Protein AF-A0A9D2P599-F1 (afdb_monomer_lite)

Foldseek 3Di:
DDDDDDDDPPPPPPQWDDDALVRPPPRDDDDPVVVVVVVVVVVVVVVVVVVVVVVVVVVVVPDDDDDDDDDDDDDDDDDDDDDDDDDDDDDDDDDDDPPPPDDPDPPDPCVQASEECAVPQKIKAKAAQAQQQFKGFGPWFGFYWAAAPAVRDTDTQGRHRMATEDPQAPDRCNVRHRKIFIFMFGWYHHVSGIYTHGHDTPDIDFDADDQDAFDKDKWQDQAFLVVQQVVLVVVQWGFADHNAPVNVVVVVVVCPVQQQAKAFGQWFADPVQAFIAGADSVRHGHDDTCCDPPHNQVVQADVPPPPQWDQDPQFPHIAGQGGWIWHHDDHDIHIYRGHSRCCVGRVVRCPSRYITMTGHDD

InterPro domains:
  IPR001304 C-type lectin-like [PS50041] (216-333)
  IPR016186 C-type lectin-like/link domain superfamily [G3DSA:3.10.100.10] (195-359)
  IPR016187 C-type lectin fold [SSF56436] (214-318)

Structure (mmCIF, N/CA/C/O backbone):
data_AF-A0A9D2P599-F1
#
_entry.id   AF-A0A9D2P599-F1
#
loop_
_atom_site.group_PDB
_atom_site.id
_atom_site.type_symbol
_atom_site.label_atom_id
_atom_site.label_alt_id
_atom_site.label_comp_id
_atom_site.label_asym_id
_atom_site.label_entity_id
_atom_site.label_seq_id
_atom_site.pdbx_PDB_ins_code
_atom_site.Cartn_x
_atom_site.Cartn_y
_atom_site.Cartn_z
_atom_site.occupancy
_atom_site.B_iso_or_equiv
_atom_site.auth_seq_id
_atom_site.auth_comp_id
_atom_site.auth_asym_id
_atom_site.auth_atom_id
_atom_site.pdbx_PDB_model_num
ATOM 1 N N . MET A 1 1 ? 9.577 49.594 0.807 1.00 37.53 1 MET A N 1
ATOM 2 C CA . MET A 1 1 ? 10.510 48.971 -0.155 1.00 37.53 1 MET A CA 1
ATOM 3 C C . MET A 1 1 ? 11.308 47.913 0.583 1.00 37.53 1 MET A C 1
ATOM 5 O O . MET A 1 1 ? 12.234 48.259 1.299 1.00 37.53 1 MET A O 1
ATOM 9 N N . ALA A 1 2 ? 10.907 46.652 0.461 1.00 31.08 2 ALA A N 1
ATOM 10 C CA . ALA A 1 2 ? 11.696 45.502 0.885 1.00 31.08 2 ALA A CA 1
ATOM 11 C C . ALA A 1 2 ? 11.501 44.442 -0.203 1.00 31.08 2 ALA A C 1
ATOM 13 O O . ALA A 1 2 ? 10.378 44.014 -0.464 1.00 31.08 2 ALA A O 1
ATOM 14 N N . PHE A 1 3 ? 12.576 44.153 -0.933 1.00 31.41 3 PHE A N 1
ATOM 15 C CA . PHE A 1 3 ? 12.581 43.236 -2.064 1.00 31.41 3 PHE A CA 1
ATOM 16 C C . PHE A 1 3 ? 12.474 41.796 -1.554 1.00 31.41 3 PHE A C 1
ATOM 18 O O . PHE A 1 3 ? 13.349 41.317 -0.838 1.00 31.41 3 PHE A O 1
ATOM 25 N N . ARG A 1 4 ? 11.393 41.113 -1.940 1.00 29.09 4 ARG A N 1
ATOM 26 C CA . ARG A 1 4 ? 11.186 39.676 -1.748 1.00 29.09 4 ARG A CA 1
ATOM 27 C C . ARG A 1 4 ? 12.014 38.949 -2.811 1.00 29.09 4 ARG A C 1
ATOM 29 O O . ARG A 1 4 ? 11.708 39.046 -3.998 1.00 29.09 4 ARG A O 1
ATOM 36 N N . LYS A 1 5 ? 13.094 38.282 -2.404 1.00 30.47 5 LYS A N 1
ATOM 37 C CA . LYS A 1 5 ? 13.885 37.415 -3.284 1.00 30.47 5 LYS A CA 1
ATOM 38 C C . LYS A 1 5 ? 13.088 36.116 -3.452 1.00 30.47 5 LYS A C 1
ATOM 40 O O . LYS A 1 5 ? 12.860 35.420 -2.472 1.00 30.47 5 LYS A O 1
ATOM 45 N N . LYS A 1 6 ? 12.578 35.858 -4.659 1.00 32.78 6 LYS A N 1
ATOM 46 C CA . LYS A 1 6 ? 12.025 34.550 -5.036 1.00 32.78 6 LYS A CA 1
ATOM 47 C C . LYS A 1 6 ? 13.191 33.567 -5.095 1.00 32.78 6 LYS A C 1
ATOM 49 O O . LYS A 1 6 ? 14.099 33.767 -5.903 1.00 32.78 6 LYS A O 1
ATOM 54 N N . GLU A 1 7 ? 13.176 32.554 -4.242 1.00 32.03 7 GLU A N 1
ATOM 55 C CA . GLU A 1 7 ? 13.992 31.362 -4.443 1.00 32.03 7 GLU A CA 1
ATOM 56 C C . GLU A 1 7 ? 13.435 30.617 -5.659 1.00 32.03 7 GLU A C 1
ATOM 58 O O . GLU A 1 7 ? 12.227 30.430 -5.802 1.00 32.03 7 GLU A O 1
ATOM 63 N N . LYS A 1 8 ? 14.323 30.322 -6.609 1.00 29.55 8 LYS A N 1
ATOM 64 C CA . LYS A 1 8 ? 14.040 29.431 -7.728 1.00 29.55 8 LYS A CA 1
ATOM 65 C C . LYS A 1 8 ? 14.154 28.015 -7.175 1.00 29.55 8 LYS A C 1
ATOM 67 O O . LYS A 1 8 ? 15.258 27.633 -6.797 1.00 29.55 8 LYS A O 1
ATOM 72 N N . ASN A 1 9 ? 13.056 27.263 -7.174 1.00 28.55 9 ASN A N 1
ATOM 73 C CA . ASN A 1 9 ? 13.133 25.807 -7.137 1.00 28.55 9 ASN A CA 1
ATOM 74 C C . ASN A 1 9 ? 13.986 25.365 -8.329 1.00 28.55 9 ASN A C 1
ATOM 76 O O . ASN A 1 9 ? 13.647 25.644 -9.482 1.00 28.55 9 ASN A O 1
ATOM 80 N N . GLN A 1 10 ? 15.134 24.758 -8.040 1.00 29.69 10 GLN A N 1
ATOM 81 C CA . GLN A 1 10 ? 15.845 23.940 -9.006 1.00 29.69 10 GLN A CA 1
ATOM 82 C C . GLN A 1 10 ? 15.075 22.627 -9.092 1.00 29.69 10 GLN A C 1
ATOM 84 O O . GLN A 1 10 ? 15.143 21.820 -8.173 1.00 29.69 10 GLN A O 1
ATOM 89 N N . ASN A 1 11 ? 14.325 22.450 -10.179 1.00 28.89 11 ASN A N 1
ATOM 90 C CA . ASN A 1 11 ? 13.962 21.119 -10.643 1.00 28.89 11 ASN A CA 1
ATOM 91 C C . ASN A 1 11 ? 15.282 20.450 -11.037 1.00 28.89 11 ASN A C 1
ATOM 93 O O . ASN A 1 11 ? 15.927 20.881 -11.996 1.00 28.89 11 ASN A O 1
ATOM 97 N N . VAL A 1 12 ? 15.739 19.494 -10.236 1.00 32.88 12 VAL A N 1
ATOM 98 C CA . VAL A 1 12 ? 16.821 18.596 -10.630 1.00 32.88 12 VAL A CA 1
ATOM 99 C C . VAL A 1 12 ? 16.134 17.506 -11.437 1.00 32.88 12 VAL A C 1
ATOM 101 O O . VAL A 1 12 ? 15.523 16.623 -10.854 1.00 32.88 12 VAL A O 1
ATOM 104 N N . GLY A 1 13 ? 16.165 17.621 -12.765 1.00 30.73 13 GLY A N 1
ATOM 105 C CA . GLY A 1 13 ? 15.833 16.490 -13.626 1.00 30.73 13 GLY A CA 1
ATOM 106 C C . GLY A 1 13 ? 16.835 15.380 -13.331 1.00 30.73 13 GLY A C 1
ATOM 107 O O . GLY A 1 13 ? 18.040 15.575 -13.519 1.00 30.73 13 GLY A O 1
ATOM 108 N N . MET A 1 14 ? 16.357 14.269 -12.781 1.00 36.12 14 MET A N 1
ATOM 109 C CA . MET A 1 14 ? 17.130 13.039 -12.655 1.00 36.12 14 MET A CA 1
ATOM 110 C C . MET A 1 14 ? 17.099 12.336 -14.013 1.00 36.12 14 MET A C 1
ATOM 112 O O . MET A 1 14 ? 16.387 11.366 -14.206 1.00 36.12 14 MET A O 1
ATOM 116 N N . GLY A 1 15 ? 17.871 12.860 -14.969 1.00 36.75 15 GLY A N 1
ATOM 117 C CA . GLY A 1 15 ? 18.222 12.088 -16.158 1.00 36.75 15 GLY A CA 1
ATOM 118 C C . GLY A 1 15 ? 19.012 10.850 -15.730 1.00 36.75 15 GLY A C 1
ATOM 119 O O . GLY A 1 15 ? 19.871 10.956 -14.842 1.00 36.75 15 GLY A O 1
ATOM 120 N N . GLY A 1 16 ? 18.687 9.699 -16.324 1.00 40.28 16 GLY A N 1
ATOM 121 C CA . GLY A 1 16 ? 19.341 8.416 -16.065 1.00 40.28 16 GLY A CA 1
ATOM 122 C C . GLY A 1 16 ? 20.865 8.535 -16.102 1.00 40.28 16 GLY A C 1
ATOM 123 O O . GLY A 1 16 ? 21.436 9.336 -16.846 1.00 40.28 16 GLY A O 1
ATOM 124 N N . ARG A 1 17 ? 21.545 7.785 -15.234 1.00 49.38 17 ARG A N 1
ATOM 125 C CA . ARG A 1 17 ? 23.005 7.801 -15.116 1.00 49.38 17 ARG A CA 1
ATOM 126 C C . ARG A 1 17 ? 23.543 6.391 -15.263 1.00 49.38 17 ARG A C 1
ATOM 128 O O . ARG A 1 17 ? 23.143 5.489 -14.543 1.00 49.38 17 ARG A O 1
ATOM 135 N N . THR A 1 18 ? 24.532 6.227 -16.128 1.00 38.12 18 THR A N 1
ATOM 136 C CA . THR A 1 18 ? 25.373 5.029 -16.153 1.00 38.12 18 THR A CA 1
ATOM 137 C C . THR A 1 18 ? 26.336 5.059 -14.964 1.00 38.12 18 THR A C 1
ATOM 139 O O . THR A 1 18 ? 27.104 6.018 -14.812 1.00 38.12 18 THR A O 1
ATOM 142 N N . VAL A 1 19 ? 26.318 4.024 -14.123 1.00 48.47 19 VAL A N 1
ATOM 143 C CA . VAL A 1 19 ? 27.239 3.859 -12.988 1.00 48.47 19 VAL A CA 1
ATOM 144 C C . VAL A 1 19 ? 27.939 2.510 -13.123 1.00 48.47 19 VAL A C 1
ATOM 146 O O . VAL A 1 19 ? 27.284 1.475 -13.177 1.00 48.47 19 VAL A O 1
ATOM 149 N N . ALA A 1 20 ? 29.274 2.507 -13.133 1.00 44.81 20 ALA A N 1
ATOM 150 C CA . ALA A 1 20 ? 30.039 1.265 -13.178 1.00 44.81 20 ALA A CA 1
ATOM 151 C C . ALA A 1 20 ? 29.735 0.389 -11.948 1.00 44.81 20 ALA A C 1
ATOM 153 O O . ALA A 1 20 ? 29.729 0.880 -10.818 1.00 44.81 20 ALA A O 1
ATOM 154 N N . LEU A 1 21 ? 29.566 -0.927 -12.140 1.00 41.19 21 LEU A N 1
ATOM 155 C CA . LEU A 1 21 ? 29.141 -1.888 -11.100 1.00 41.19 21 LEU A CA 1
ATOM 156 C C . LEU A 1 21 ? 29.922 -1.778 -9.774 1.00 41.19 21 LEU A C 1
ATOM 158 O O . LEU A 1 21 ? 29.373 -1.901 -8.685 1.00 41.19 21 LEU A O 1
ATOM 162 N N . LYS A 1 22 ? 31.236 -1.556 -9.874 1.00 45.34 22 LYS A N 1
ATOM 163 C CA . LYS A 1 22 ? 32.169 -1.431 -8.736 1.00 45.34 22 LYS A CA 1
ATOM 164 C C . LYS A 1 22 ? 31.993 -0.138 -7.929 1.00 45.34 22 LYS A C 1
ATOM 166 O O . LYS A 1 22 ? 32.500 -0.052 -6.812 1.00 45.34 22 LYS A O 1
ATOM 171 N N . ASP A 1 23 ? 31.343 0.854 -8.526 1.00 44.97 23 ASP A N 1
ATOM 172 C CA . ASP A 1 23 ? 31.148 2.198 -7.996 1.00 44.97 23 ASP A CA 1
ATOM 173 C C . ASP A 1 23 ? 29.712 2.385 -7.450 1.00 44.97 23 ASP A C 1
ATOM 175 O O . ASP A 1 23 ? 29.434 3.409 -6.824 1.00 44.97 23 ASP A O 1
ATOM 179 N N . ASN A 1 24 ? 28.826 1.384 -7.604 1.00 49.12 24 ASN A N 1
ATOM 180 C CA . ASN A 1 24 ? 27.504 1.348 -6.972 1.00 49.12 24 ASN A CA 1
ATOM 181 C C . ASN A 1 24 ? 27.634 0.962 -5.476 1.00 49.12 24 ASN A C 1
ATOM 183 O O . ASN A 1 24 ? 28.038 -0.163 -5.163 1.00 49.12 24 ASN A O 1
ATOM 187 N N . PRO A 1 25 ? 27.272 1.849 -4.526 1.00 42.72 25 PRO A N 1
ATOM 188 C CA . PRO A 1 25 ? 27.386 1.583 -3.089 1.00 42.72 25 PRO A CA 1
ATOM 189 C C . PRO A 1 25 ? 26.463 0.461 -2.578 1.00 42.72 25 PRO A C 1
ATOM 191 O O . PRO A 1 25 ? 26.644 0.011 -1.445 1.00 42.72 25 PRO A O 1
ATOM 194 N N . LEU A 1 26 ? 25.501 0.004 -3.388 1.00 39.59 26 LEU A N 1
ATOM 195 C CA . LEU A 1 26 ? 24.587 -1.103 -3.090 1.00 39.59 26 LEU A CA 1
ATOM 196 C C . LEU A 1 26 ? 25.012 -2.434 -3.736 1.00 39.59 26 LEU A C 1
ATOM 198 O O . LEU A 1 26 ? 24.445 -3.475 -3.404 1.00 39.59 26 LEU A O 1
ATOM 202 N N . TYR A 1 27 ? 26.031 -2.443 -4.606 1.00 47.16 27 TYR A N 1
ATOM 203 C CA . TYR A 1 27 ? 26.517 -3.673 -5.228 1.00 47.16 27 TYR A CA 1
ATOM 204 C C . TYR A 1 27 ? 27.200 -4.584 -4.196 1.00 47.16 27 TYR A C 1
ATOM 206 O O . TYR A 1 27 ? 28.272 -4.281 -3.664 1.00 47.16 27 TYR A O 1
ATOM 214 N N . GLN A 1 28 ? 26.599 -5.748 -3.940 1.00 46.47 28 GLN A N 1
ATOM 215 C CA . GLN A 1 28 ? 27.225 -6.825 -3.177 1.00 46.47 28 GLN A CA 1
ATOM 216 C C . GLN A 1 28 ? 27.740 -7.898 -4.137 1.00 46.47 28 GLN A C 1
ATOM 218 O O . GLN A 1 28 ? 26.968 -8.565 -4.821 1.00 46.47 28 GLN A O 1
ATOM 223 N N . ALA A 1 29 ? 29.062 -8.091 -4.184 1.00 48.41 29 ALA A N 1
ATOM 224 C CA . ALA A 1 29 ? 29.653 -9.146 -5.000 1.00 48.41 29 ALA A CA 1
ATOM 225 C C . ALA A 1 29 ? 29.142 -10.536 -4.549 1.00 48.41 29 ALA A C 1
ATOM 227 O O . ALA A 1 29 ? 29.176 -10.816 -3.344 1.00 48.41 29 ALA A O 1
ATOM 228 N N . PRO A 1 30 ? 28.756 -11.434 -5.480 1.00 48.59 30 PRO A N 1
ATOM 229 C CA . PRO A 1 30 ? 28.264 -12.766 -5.138 1.00 48.59 30 PRO A CA 1
ATOM 230 C C . PRO A 1 30 ? 29.267 -13.524 -4.269 1.00 48.59 30 PRO A C 1
ATOM 232 O O . PRO A 1 30 ? 30.468 -13.579 -4.586 1.00 48.59 30 PRO A O 1
ATOM 235 N N . ARG A 1 31 ? 28.788 -14.132 -3.179 1.00 46.34 31 ARG A N 1
ATOM 236 C CA . ARG A 1 31 ? 29.645 -14.895 -2.259 1.00 46.34 31 ARG A CA 1
ATOM 237 C C . ARG A 1 31 ? 30.225 -16.102 -3.001 1.00 46.34 31 ARG A C 1
ATOM 239 O O . ARG A 1 31 ? 29.580 -16.683 -3.867 1.00 46.34 31 ARG A O 1
ATOM 246 N N . GLU A 1 32 ? 31.443 -16.531 -2.660 1.00 48.53 32 GLU A N 1
ATOM 247 C CA . GLU A 1 32 ? 32.125 -17.652 -3.346 1.00 48.53 32 GLU A CA 1
ATOM 248 C C . GLU A 1 32 ? 31.287 -18.942 -3.452 1.00 48.53 32 GLU A C 1
ATOM 250 O O . GLU A 1 32 ? 31.506 -19.747 -4.359 1.00 48.53 32 GLU A O 1
ATOM 255 N N . ASN A 1 33 ? 30.331 -19.143 -2.542 1.00 48.47 33 ASN A N 1
ATOM 256 C CA . ASN A 1 33 ? 29.415 -20.280 -2.578 1.00 48.47 33 ASN A CA 1
ATOM 257 C C . ASN A 1 33 ? 28.336 -20.129 -3.664 1.00 48.47 33 ASN A C 1
ATOM 259 O O . ASN A 1 33 ? 28.097 -21.088 -4.390 1.00 48.47 33 ASN A O 1
ATOM 263 N N . GLU A 1 34 ? 27.790 -18.927 -3.864 1.00 51.78 34 GLU A N 1
ATOM 264 C CA . GLU A 1 34 ? 26.822 -18.627 -4.932 1.00 51.78 34 GLU A CA 1
ATOM 265 C C . GLU A 1 34 ? 27.472 -18.799 -6.316 1.00 51.78 34 GLU A C 1
ATOM 267 O O . GLU A 1 34 ? 26.876 -19.383 -7.216 1.00 51.78 34 GLU A O 1
ATOM 272 N N . LYS A 1 35 ? 28.757 -18.438 -6.476 1.00 53.41 35 LYS A N 1
ATOM 273 C CA . LYS A 1 35 ? 29.508 -18.710 -7.722 1.00 53.41 35 LYS A CA 1
ATOM 274 C C . LYS A 1 35 ? 29.624 -20.204 -8.030 1.00 53.41 35 LYS A C 1
ATOM 276 O O . LYS A 1 35 ? 29.529 -20.604 -9.188 1.00 53.41 35 LYS A O 1
ATOM 281 N N . LYS A 1 36 ? 29.842 -21.042 -7.011 1.00 54.03 36 LYS A N 1
ATOM 282 C CA . LYS A 1 36 ? 29.923 -22.502 -7.189 1.00 54.03 36 LYS A CA 1
ATOM 283 C C . LYS A 1 36 ? 28.565 -23.098 -7.541 1.00 54.03 36 LYS A C 1
ATOM 285 O O . LYS A 1 36 ? 28.516 -23.999 -8.375 1.00 54.03 36 LYS A O 1
ATOM 290 N N . GLU A 1 37 ? 27.488 -22.595 -6.948 1.00 57.12 37 GLU A N 1
ATOM 291 C CA . GLU A 1 37 ? 26.122 -23.038 -7.243 1.00 57.12 37 GLU A CA 1
ATOM 292 C C . GLU A 1 37 ? 25.692 -22.637 -8.659 1.00 57.12 37 GLU A C 1
ATOM 294 O O . GLU A 1 37 ? 25.233 -23.499 -9.405 1.00 57.12 37 GLU A O 1
ATOM 299 N N . ILE A 1 38 ? 25.973 -21.400 -9.087 1.00 57.56 38 ILE A N 1
ATOM 300 C CA . ILE A 1 38 ? 25.704 -20.923 -10.455 1.00 57.56 38 ILE A CA 1
ATOM 301 C C . ILE A 1 38 ? 26.491 -21.740 -11.490 1.00 57.56 38 ILE A C 1
ATOM 303 O O . ILE A 1 38 ? 25.914 -22.230 -12.459 1.00 57.56 38 ILE A O 1
ATOM 307 N N . ILE A 1 39 ? 27.792 -21.973 -11.272 1.00 65.00 39 ILE A N 1
ATOM 308 C CA . ILE A 1 39 ? 28.601 -22.811 -12.177 1.00 65.00 39 ILE A CA 1
ATOM 309 C C . ILE A 1 39 ? 28.051 -24.244 -12.226 1.00 65.00 39 ILE A C 1
ATOM 311 O O . ILE A 1 39 ? 27.983 -24.844 -13.298 1.00 65.00 39 ILE A O 1
ATOM 315 N N . THR A 1 40 ? 27.621 -24.794 -11.088 1.00 65.44 40 THR A N 1
ATOM 316 C CA . THR A 1 40 ? 27.038 -26.144 -11.030 1.00 65.44 40 THR A CA 1
ATOM 317 C C . THR A 1 40 ? 25.708 -26.211 -11.785 1.00 65.44 40 THR A C 1
ATOM 319 O O . THR A 1 40 ? 25.473 -27.178 -12.514 1.00 65.44 40 THR A O 1
ATOM 322 N N . ALA A 1 41 ? 24.864 -25.184 -11.676 1.00 59.94 41 ALA A N 1
ATOM 323 C CA . ALA A 1 41 ? 23.602 -25.086 -12.403 1.00 59.94 41 ALA A CA 1
ATOM 324 C C . ALA A 1 41 ? 23.826 -24.994 -13.922 1.00 59.94 41 ALA A C 1
ATOM 326 O O . ALA A 1 41 ? 23.252 -25.788 -14.666 1.00 59.94 41 ALA A O 1
ATOM 327 N N . ILE A 1 42 ? 24.738 -24.127 -14.380 1.00 72.88 42 ILE A N 1
ATOM 328 C CA . ILE A 1 42 ? 25.087 -23.974 -15.805 1.00 72.88 42 ILE A CA 1
ATOM 329 C C . ILE A 1 42 ? 25.617 -25.291 -16.387 1.00 72.88 42 ILE A C 1
ATOM 331 O O . ILE A 1 42 ? 25.175 -25.733 -17.448 1.00 72.88 42 ILE A O 1
ATOM 335 N N . VAL A 1 43 ? 26.527 -25.965 -15.674 1.00 76.56 43 VAL A N 1
ATOM 336 C CA . VAL A 1 43 ? 27.061 -27.268 -16.103 1.00 76.56 43 VAL A CA 1
ATOM 337 C C . VAL A 1 43 ? 25.951 -28.319 -16.173 1.00 76.56 43 VAL A C 1
ATOM 339 O O . VAL A 1 43 ? 25.924 -29.116 -17.110 1.00 76.56 43 VAL A O 1
ATOM 342 N N . THR A 1 44 ? 25.009 -28.310 -15.228 1.00 78.00 44 THR A N 1
ATOM 343 C CA . THR A 1 44 ? 23.878 -29.250 -15.222 1.00 78.00 44 THR A CA 1
ATOM 344 C C . THR A 1 44 ? 22.957 -29.022 -16.420 1.00 78.00 44 THR A C 1
ATOM 346 O O . THR A 1 44 ? 22.605 -29.983 -17.102 1.00 78.00 44 THR A O 1
ATOM 349 N N . VAL A 1 45 ? 22.625 -27.768 -16.739 1.00 76.94 45 VAL A N 1
ATOM 350 C CA . VAL A 1 45 ? 21.799 -27.418 -17.907 1.00 76.94 45 VAL A CA 1
ATOM 351 C C . VAL A 1 45 ? 22.490 -27.824 -19.209 1.00 76.94 45 VAL A C 1
ATOM 353 O O . VAL A 1 45 ? 21.873 -28.487 -20.042 1.00 76.94 45 VAL A O 1
ATOM 356 N N . ALA A 1 46 ? 23.785 -27.535 -19.360 1.00 76.25 46 ALA A N 1
ATOM 357 C CA . ALA A 1 46 ? 24.553 -27.946 -20.536 1.00 76.25 46 ALA A CA 1
ATOM 358 C C . ALA A 1 46 ? 24.573 -29.477 -20.711 1.00 76.25 46 ALA A C 1
ATOM 360 O O . ALA A 1 46 ? 24.382 -29.985 -21.817 1.00 76.25 46 ALA A O 1
ATOM 361 N N . VAL A 1 47 ? 24.735 -30.232 -19.617 1.00 81.44 47 VAL A N 1
ATOM 362 C CA . VAL A 1 47 ? 24.661 -31.702 -19.638 1.00 81.44 47 VAL A CA 1
ATOM 363 C C . VAL A 1 47 ? 23.261 -32.181 -20.031 1.00 81.44 47 VAL A C 1
ATOM 365 O O . VAL A 1 47 ? 23.144 -33.091 -20.852 1.00 81.44 47 VAL A O 1
ATOM 368 N N . CYS A 1 48 ? 22.200 -31.560 -19.512 1.00 77.00 48 CYS A N 1
ATOM 369 C CA . CYS A 1 48 ? 20.821 -31.884 -19.878 1.00 77.00 48 CYS A CA 1
ATOM 370 C C . CYS A 1 48 ? 20.534 -31.622 -21.363 1.00 77.00 48 CYS A C 1
ATOM 372 O O . CYS A 1 48 ? 19.919 -32.469 -22.007 1.00 77.00 48 CYS A O 1
ATOM 374 N N . ILE A 1 49 ? 21.031 -30.517 -21.930 1.00 81.19 49 ILE A N 1
ATOM 375 C CA . ILE A 1 49 ? 20.894 -30.197 -23.361 1.00 81.19 49 ILE A CA 1
ATOM 376 C C . ILE A 1 49 ? 21.607 -31.247 -24.218 1.00 81.19 49 ILE A C 1
ATOM 378 O O . ILE A 1 49 ? 21.032 -31.749 -25.183 1.00 81.19 49 ILE A O 1
ATOM 382 N N . VAL A 1 50 ? 22.828 -31.645 -23.847 1.00 80.50 50 VAL A N 1
ATOM 383 C CA . VAL A 1 50 ? 23.576 -32.687 -24.571 1.00 80.50 50 VAL A CA 1
ATOM 384 C C . VAL A 1 50 ? 22.866 -34.040 -24.483 1.00 80.50 50 VAL A C 1
ATOM 386 O O . VAL A 1 50 ? 22.730 -34.728 -25.494 1.00 80.50 50 VAL A O 1
ATOM 389 N N . ILE A 1 51 ? 22.369 -34.425 -23.304 1.00 76.81 51 ILE A N 1
ATOM 390 C CA . ILE A 1 51 ? 21.599 -35.665 -23.129 1.00 76.81 51 ILE A CA 1
ATOM 391 C C . ILE A 1 51 ? 20.315 -35.620 -23.963 1.00 76.81 51 ILE A C 1
ATOM 393 O O . ILE A 1 51 ? 20.003 -36.592 -24.649 1.00 76.81 51 ILE A O 1
ATOM 397 N N . PHE A 1 52 ? 19.598 -34.497 -23.959 1.00 75.06 52 PHE A N 1
ATOM 398 C CA . PHE A 1 52 ? 18.388 -34.317 -24.754 1.00 75.06 52 PHE A CA 1
ATOM 399 C C . PHE A 1 52 ? 18.681 -34.412 -26.257 1.00 75.06 52 PHE A C 1
ATOM 401 O O . PHE A 1 52 ? 18.015 -35.170 -26.960 1.00 75.06 52 PHE A O 1
ATOM 408 N N . ALA A 1 53 ? 19.738 -33.755 -26.742 1.00 72.06 53 ALA A N 1
ATOM 409 C CA . ALA A 1 53 ? 20.177 -33.846 -28.133 1.00 72.06 53 ALA A CA 1
ATOM 410 C C . ALA A 1 53 ? 20.546 -35.286 -28.535 1.00 72.06 53 ALA A C 1
ATOM 412 O O . ALA A 1 53 ? 20.199 -35.735 -29.630 1.00 72.06 53 ALA A O 1
ATOM 413 N N . LEU A 1 54 ? 21.190 -36.048 -27.643 1.00 72.19 54 LEU A N 1
ATOM 414 C CA . LEU A 1 54 ? 21.496 -37.464 -27.865 1.00 72.19 54 LEU A CA 1
ATOM 415 C C . LEU A 1 54 ? 20.232 -38.334 -27.894 1.00 72.19 54 LEU A C 1
ATOM 417 O O . LEU A 1 54 ? 20.144 -39.233 -28.728 1.00 72.19 54 LEU A O 1
ATOM 421 N N . ILE A 1 55 ? 19.243 -38.066 -27.035 1.00 73.75 55 ILE A N 1
ATOM 422 C CA . ILE A 1 55 ? 17.952 -38.774 -27.022 1.00 73.75 55 ILE A CA 1
ATOM 423 C C . ILE A 1 55 ? 17.171 -38.497 -28.312 1.00 73.75 55 ILE A C 1
ATOM 425 O O . ILE A 1 55 ? 16.693 -39.440 -28.943 1.00 73.75 55 ILE A O 1
ATOM 429 N N . VAL A 1 56 ? 17.088 -37.234 -28.743 1.00 66.81 56 VAL A N 1
ATOM 430 C CA . VAL A 1 56 ? 16.414 -36.828 -29.989 1.00 66.81 56 VAL A CA 1
ATOM 431 C C . VAL A 1 56 ? 17.105 -37.442 -31.210 1.00 66.81 56 VAL A C 1
ATOM 433 O O . VAL A 1 56 ? 16.439 -37.990 -32.091 1.00 66.81 56 VAL A O 1
ATOM 436 N N . SER A 1 57 ? 18.441 -37.453 -31.227 1.00 62.88 57 SER A N 1
ATOM 437 C CA . SER A 1 57 ? 19.223 -38.104 -32.287 1.00 62.88 57 SER A CA 1
ATOM 438 C C . SER A 1 57 ? 18.983 -39.619 -32.340 1.00 62.88 57 SER A C 1
ATOM 440 O O . SER A 1 57 ? 18.901 -40.191 -33.425 1.00 62.88 57 SER A O 1
ATOM 442 N N . ASN A 1 58 ? 18.802 -40.273 -31.186 1.00 57.66 58 ASN A N 1
ATOM 443 C CA . ASN A 1 58 ? 18.484 -41.704 -31.112 1.00 57.66 58 ASN A CA 1
ATOM 444 C C . ASN A 1 58 ? 17.037 -42.018 -31.534 1.00 57.66 58 ASN A C 1
ATOM 446 O O . ASN A 1 58 ? 16.782 -43.082 -32.096 1.00 57.66 58 ASN A O 1
ATOM 450 N N . PHE A 1 59 ? 16.088 -41.104 -31.305 1.00 52.22 59 PHE A N 1
ATOM 451 C CA . PHE A 1 59 ? 14.695 -41.254 -31.746 1.00 52.22 59 PHE A CA 1
ATOM 452 C C . PHE A 1 59 ? 14.529 -41.064 -33.261 1.00 52.22 59 PHE A C 1
ATOM 454 O O . PHE A 1 59 ? 13.744 -41.781 -33.882 1.00 52.22 59 PHE A O 1
ATOM 461 N N . SER A 1 60 ? 15.316 -40.173 -33.875 1.00 50.44 60 SER A N 1
ATOM 462 C CA . SER A 1 60 ? 15.328 -39.965 -35.334 1.00 50.44 60 SER A CA 1
ATOM 463 C C . SER A 1 60 ? 15.813 -41.202 -36.115 1.00 50.44 60 SER A C 1
ATOM 465 O O . SER A 1 60 ? 15.435 -41.414 -37.264 1.00 50.44 60 SER A O 1
ATOM 467 N N . MET A 1 61 ? 16.577 -42.097 -35.475 1.00 44.75 61 MET A N 1
ATOM 468 C CA . MET A 1 61 ? 17.057 -43.340 -36.094 1.00 44.75 61 MET A CA 1
ATOM 469 C C . MET A 1 61 ? 15.991 -44.447 -36.229 1.00 44.75 61 MET A C 1
ATOM 471 O O . MET A 1 61 ? 16.256 -45.449 -36.893 1.00 44.75 61 MET A O 1
ATOM 475 N N . TYR A 1 62 ? 14.796 -44.294 -35.637 1.00 43.12 62 TYR A N 1
ATOM 476 C CA . TYR A 1 62 ? 13.769 -45.350 -35.596 1.00 43.12 62 TYR A CA 1
ATOM 477 C C . TYR A 1 62 ? 12.530 -45.137 -36.484 1.00 43.12 62 TYR A C 1
ATOM 479 O O . TYR A 1 62 ? 11.670 -46.018 -36.508 1.00 43.12 62 TYR A O 1
ATOM 487 N N . SER A 1 63 ? 12.431 -44.069 -37.287 1.00 41.72 63 SER A N 1
ATOM 488 C CA . SER A 1 63 ? 11.369 -43.975 -38.307 1.00 41.72 63 SER A CA 1
ATOM 489 C C . SER A 1 63 ? 11.885 -44.387 -39.690 1.00 41.72 63 SER A C 1
ATOM 491 O O . SER A 1 63 ? 12.385 -43.568 -40.459 1.00 41.72 63 SER A O 1
ATOM 493 N N . SER A 1 64 ? 11.769 -45.674 -40.010 1.00 38.62 64 SER A N 1
ATOM 494 C CA . SER A 1 64 ? 12.032 -46.218 -41.347 1.00 38.62 64 SER A CA 1
ATOM 495 C C . SER A 1 64 ? 10.740 -46.296 -42.181 1.00 38.62 64 SER A C 1
ATOM 497 O O . SER A 1 64 ? 9.916 -47.164 -41.926 1.00 38.62 64 SER A O 1
ATOM 499 N N . GLU A 1 65 ? 10.647 -45.406 -43.189 1.00 37.34 65 GLU A N 1
ATOM 500 C CA . GLU A 1 65 ? 10.014 -45.544 -44.533 1.00 37.34 65 GLU A CA 1
ATOM 501 C C . GLU A 1 65 ? 8.486 -45.850 -44.675 1.00 37.34 65 GLU A C 1
ATOM 503 O O . GLU A 1 65 ? 7.877 -46.309 -43.713 1.00 37.34 65 GLU A O 1
ATOM 508 N N . PRO A 1 66 ? 7.804 -45.612 -45.842 1.00 42.31 66 PRO A N 1
ATOM 509 C CA . PRO A 1 66 ? 8.344 -45.549 -47.210 1.00 42.31 66 PRO A CA 1
ATOM 510 C C . PRO A 1 66 ? 7.821 -44.457 -48.180 1.00 42.31 66 PRO A C 1
ATOM 512 O O . PRO A 1 66 ? 6.830 -43.758 -47.978 1.00 42.31 66 PRO A O 1
ATOM 515 N N . SER A 1 67 ? 8.546 -44.419 -49.299 1.00 37.34 67 SER A N 1
ATOM 516 C CA . SER A 1 67 ? 8.336 -43.781 -50.603 1.00 37.34 67 SER A CA 1
ATOM 517 C C . SER A 1 67 ? 6.897 -43.664 -51.132 1.00 37.34 67 SER A C 1
ATOM 519 O O . SER A 1 67 ? 6.166 -44.655 -51.168 1.00 37.34 67 SER A O 1
ATOM 521 N N . TYR A 1 68 ? 6.587 -42.521 -51.759 1.00 31.30 68 TYR A N 1
ATOM 522 C CA . TYR A 1 68 ? 5.579 -42.425 -52.821 1.00 31.30 68 TYR A CA 1
ATOM 523 C C . TYR A 1 68 ? 6.174 -41.804 -54.084 1.00 31.30 68 TYR A C 1
ATOM 525 O O . TYR A 1 68 ? 6.861 -40.786 -54.053 1.00 31.30 68 TYR A O 1
ATOM 533 N N . SER A 1 69 ? 5.908 -42.474 -55.201 1.00 30.11 69 SER A N 1
ATOM 534 C CA . SER A 1 69 ? 6.383 -42.171 -56.540 1.00 30.11 69 SER A CA 1
ATOM 535 C C . SER A 1 69 ? 5.386 -41.338 -57.357 1.00 30.11 69 SER A C 1
ATOM 537 O O . SER A 1 69 ? 4.174 -41.435 -57.177 1.00 30.11 69 SER A O 1
ATOM 539 N N . THR A 1 70 ? 5.940 -40.712 -58.405 1.00 29.98 70 THR A N 1
ATOM 540 C CA . THR A 1 70 ? 5.372 -40.451 -59.752 1.00 29.98 70 THR A CA 1
ATOM 541 C C . THR A 1 70 ? 4.282 -39.393 -59.949 1.00 29.98 70 THR A C 1
ATOM 543 O O . THR A 1 70 ? 3.126 -39.655 -59.665 1.00 29.98 70 THR A O 1
ATOM 546 N N . TYR A 1 71 ? 4.657 -38.292 -60.620 1.00 33.50 71 TYR A N 1
ATOM 547 C CA . TYR A 1 71 ? 4.272 -37.860 -61.989 1.00 33.50 71 TYR A CA 1
ATOM 548 C C . TYR A 1 71 ? 5.442 -36.955 -62.468 1.00 33.50 71 TYR A C 1
ATOM 550 O O . TYR A 1 71 ? 5.868 -36.106 -61.702 1.00 33.50 71 TYR A O 1
ATOM 558 N N . GLY A 1 72 ? 6.133 -37.062 -63.607 1.00 28.91 72 GLY A N 1
ATOM 559 C CA . GLY A 1 72 ? 5.862 -37.651 -64.911 1.00 28.91 72 GLY A CA 1
ATOM 560 C C . GLY A 1 72 ? 5.622 -36.534 -65.935 1.00 28.91 72 GLY A C 1
ATOM 561 O O . GLY A 1 72 ? 4.487 -36.096 -65.997 1.00 28.91 72 GLY A O 1
ATOM 562 N N . THR A 1 73 ? 6.647 -36.102 -66.703 1.00 30.58 73 THR A N 1
ATOM 563 C CA . THR A 1 73 ? 6.587 -35.756 -68.156 1.00 30.58 73 THR A CA 1
ATOM 564 C C . THR A 1 73 ? 7.901 -35.168 -68.723 1.00 30.58 73 THR A C 1
ATOM 566 O O . THR A 1 73 ? 8.395 -34.179 -68.197 1.00 30.58 73 THR A O 1
ATOM 569 N N . GLY A 1 74 ? 8.352 -35.724 -69.867 1.00 29.78 74 GLY A N 1
ATOM 570 C CA . GLY A 1 74 ? 9.265 -35.143 -70.886 1.00 29.78 74 GLY A CA 1
ATOM 571 C C . GLY A 1 74 ? 10.757 -35.448 -70.671 1.00 29.78 74 GLY A C 1
ATOM 572 O O . GLY A 1 74 ? 11.343 -34.897 -69.758 1.00 29.78 74 GLY A O 1
ATOM 573 N N . GLY A 1 75 ? 11.446 -36.357 -71.383 1.00 28.02 75 GLY A N 1
ATOM 574 C CA . GLY A 1 75 ? 11.567 -36.533 -72.844 1.00 28.02 75 GLY A CA 1
ATOM 575 C C . GLY A 1 75 ? 12.569 -35.490 -73.373 1.00 28.02 75 GLY A C 1
ATOM 576 O O . GLY A 1 75 ? 12.212 -34.325 -73.393 1.00 28.02 75 GLY A O 1
ATOM 577 N N . TYR A 1 76 ? 13.822 -35.768 -73.756 1.00 32.50 76 TYR A N 1
ATOM 578 C CA . TYR A 1 76 ? 14.321 -36.779 -74.693 1.00 32.50 76 TYR A CA 1
ATOM 579 C C . TYR A 1 76 ? 15.872 -36.873 -74.633 1.00 32.50 76 TYR A C 1
ATOM 581 O O . TYR A 1 76 ? 16.538 -35.846 -74.616 1.00 32.50 76 TYR A O 1
ATOM 589 N N . SER A 1 77 ? 16.388 -38.111 -74.675 1.00 31.53 77 SER A N 1
ATOM 590 C CA . SER A 1 77 ? 17.632 -38.616 -75.313 1.00 31.53 77 SER A CA 1
ATOM 591 C C . SER A 1 77 ? 18.984 -37.877 -75.204 1.00 31.53 77 SER A C 1
ATOM 593 O O . SER A 1 77 ? 19.221 -36.886 -75.886 1.00 31.53 77 SER A O 1
ATOM 595 N N . ASP A 1 78 ? 19.910 -38.531 -74.497 1.00 35.91 78 ASP A N 1
ATOM 596 C CA . ASP A 1 78 ? 21.364 -38.631 -74.776 1.00 35.91 78 ASP A CA 1
ATOM 597 C C . ASP A 1 78 ? 21.596 -39.740 -75.866 1.00 35.91 78 ASP A C 1
ATOM 599 O O . ASP A 1 78 ? 20.608 -40.446 -76.132 1.00 35.91 78 ASP A O 1
ATOM 603 N N . PRO A 1 79 ? 22.786 -40.011 -76.487 1.00 45.34 79 PRO A N 1
ATOM 604 C CA . PRO A 1 79 ? 24.129 -39.827 -75.906 1.00 45.34 79 PRO A CA 1
ATOM 605 C C . PRO A 1 79 ? 25.343 -39.529 -76.855 1.00 45.34 79 PRO A C 1
ATOM 607 O O . PRO A 1 79 ? 25.292 -39.734 -78.067 1.00 45.34 79 PRO A O 1
ATOM 610 N N . ASP A 1 80 ? 26.485 -39.213 -76.216 1.00 36.94 80 ASP A N 1
ATOM 611 C CA . ASP A 1 80 ? 27.866 -39.690 -76.526 1.00 36.94 80 ASP A CA 1
ATOM 612 C C . ASP A 1 80 ? 28.733 -38.983 -77.631 1.00 36.94 80 ASP A C 1
ATOM 614 O O . ASP A 1 80 ? 28.221 -38.153 -78.378 1.00 36.94 80 ASP A O 1
ATOM 618 N N . PRO A 1 81 ? 30.064 -39.255 -77.766 1.00 49.47 81 PRO A N 1
ATOM 619 C CA . PRO A 1 81 ? 31.170 -38.523 -77.112 1.00 49.47 81 PRO A CA 1
ATOM 620 C C . PRO A 1 81 ? 32.381 -38.216 -78.050 1.00 49.47 81 PRO A C 1
ATOM 622 O O . PRO A 1 81 ? 32.413 -38.603 -79.216 1.00 49.47 81 PRO A O 1
ATOM 625 N N . GLY A 1 82 ? 33.454 -37.625 -77.502 1.00 29.06 82 GLY A N 1
ATOM 626 C CA . GLY A 1 82 ? 34.800 -37.557 -78.119 1.00 29.06 82 GLY A CA 1
ATOM 627 C C . GLY A 1 82 ? 35.040 -36.268 -78.915 1.00 29.06 82 GLY A C 1
ATOM 628 O O . GLY A 1 82 ? 34.150 -35.784 -79.597 1.00 29.06 82 GLY A O 1
ATOM 629 N N . ASP A 1 83 ? 36.186 -35.593 -78.853 1.00 34.75 83 ASP A N 1
ATOM 630 C CA . ASP A 1 83 ? 37.578 -36.066 -78.864 1.00 34.75 83 ASP A CA 1
ATOM 631 C C . ASP A 1 83 ? 38.507 -34.943 -78.310 1.00 34.75 83 ASP A C 1
ATOM 633 O O . ASP A 1 83 ? 38.112 -33.772 -78.330 1.00 34.75 83 ASP A O 1
ATOM 637 N N . PRO A 1 84 ? 39.722 -35.243 -77.801 1.00 48.72 84 PRO A N 1
ATOM 638 C CA . PRO A 1 84 ? 40.592 -34.311 -77.103 1.00 48.72 84 PRO A CA 1
ATOM 639 C C . PRO A 1 84 ? 41.628 -33.683 -78.040 1.00 48.72 84 PRO A C 1
ATOM 641 O O . PRO A 1 84 ? 42.383 -34.378 -78.713 1.00 48.72 84 PRO A O 1
ATOM 644 N N . THR A 1 85 ? 41.786 -32.364 -77.980 1.00 34.25 85 THR A N 1
ATOM 645 C CA . THR A 1 85 ? 43.005 -31.704 -78.465 1.00 34.25 85 THR A CA 1
ATOM 646 C C . THR A 1 85 ? 43.352 -30.523 -77.563 1.00 34.25 85 THR A C 1
ATOM 648 O O . THR A 1 85 ? 42.752 -29.457 -77.664 1.00 34.25 85 THR A O 1
ATOM 651 N N . GLY A 1 86 ? 44.351 -30.696 -76.692 1.00 31.05 86 GLY A N 1
ATOM 652 C CA . GLY A 1 86 ? 45.248 -29.584 -76.347 1.00 31.05 86 GLY A CA 1
ATOM 653 C C . GLY A 1 86 ? 46.241 -29.341 -77.499 1.00 31.05 86 GLY A C 1
ATOM 654 O O . GLY A 1 86 ? 46.124 -30.007 -78.532 1.00 31.05 86 GLY A O 1
ATOM 655 N N . PRO A 1 87 ? 47.284 -28.502 -77.348 1.00 45.97 87 PRO A N 1
ATOM 656 C CA . PRO A 1 87 ? 47.655 -27.673 -76.193 1.00 45.97 87 PRO A CA 1
ATOM 657 C C . PRO A 1 87 ? 47.967 -26.204 -76.578 1.00 45.97 87 PRO A C 1
ATOM 659 O O . PRO A 1 87 ? 48.219 -25.910 -77.742 1.00 45.97 87 PRO A O 1
ATOM 662 N N . ALA A 1 88 ? 48.077 -25.295 -75.604 1.00 32.62 88 ALA A N 1
ATOM 663 C CA . ALA A 1 88 ? 49.058 -24.202 -75.664 1.00 32.62 88 ALA A CA 1
ATOM 664 C C . ALA A 1 88 ? 49.236 -23.526 -74.301 1.00 32.62 88 ALA A C 1
ATOM 666 O O . ALA A 1 88 ? 48.282 -23.207 -73.602 1.00 32.62 88 ALA A O 1
ATOM 667 N N . ILE A 1 89 ? 50.505 -23.335 -73.972 1.00 35.78 89 ILE A N 1
ATOM 668 C CA . ILE A 1 89 ? 51.071 -22.699 -72.789 1.00 35.78 89 ILE A CA 1
ATOM 669 C C . ILE A 1 89 ? 50.883 -21.180 -72.899 1.00 35.78 89 ILE A C 1
ATOM 671 O O . ILE A 1 89 ? 51.220 -20.602 -73.931 1.00 35.78 89 ILE A O 1
ATOM 675 N N . GLY A 1 90 ? 50.404 -20.550 -71.827 1.00 32.50 90 GLY A N 1
ATOM 676 C CA . GLY A 1 90 ? 50.344 -19.100 -71.652 1.00 32.50 90 GLY A CA 1
ATOM 677 C C . GLY A 1 90 ? 50.770 -18.746 -70.230 1.00 32.50 90 GLY A C 1
ATOM 678 O O . GLY A 1 90 ? 50.285 -19.329 -69.270 1.00 32.50 90 GLY A O 1
ATOM 679 N N . THR A 1 91 ? 51.760 -17.875 -70.140 1.00 31.52 91 THR A N 1
ATOM 680 C CA . THR A 1 91 ? 52.487 -17.397 -68.961 1.00 31.52 91 THR A CA 1
ATOM 681 C C . THR A 1 91 ? 51.627 -16.617 -67.963 1.00 31.52 91 THR A C 1
ATOM 683 O O . THR A 1 91 ? 50.639 -16.004 -68.344 1.00 31.52 91 THR A O 1
ATOM 686 N N . ALA A 1 92 ? 52.063 -16.644 -66.702 1.00 36.84 92 ALA A N 1
ATOM 687 C CA . ALA A 1 92 ? 51.478 -15.978 -65.543 1.00 36.84 92 ALA A CA 1
ATOM 688 C C . ALA A 1 92 ? 51.437 -14.443 -65.625 1.00 36.84 92 ALA A C 1
ATOM 690 O O . ALA A 1 92 ? 52.407 -13.843 -66.084 1.00 36.84 92 ALA A O 1
ATOM 691 N N . GLU A 1 93 ? 50.399 -13.860 -65.021 1.00 40.12 93 GLU A N 1
ATOM 692 C CA . GLU A 1 93 ? 50.428 -12.605 -64.253 1.00 40.12 93 GLU A CA 1
ATOM 693 C C . GLU A 1 93 ? 49.543 -12.810 -62.998 1.00 40.12 93 GLU A C 1
ATOM 695 O O . GLU A 1 93 ? 48.556 -13.547 -63.090 1.00 40.12 93 GLU A O 1
ATOM 700 N N . PRO A 1 94 ? 49.912 -12.283 -61.814 1.00 43.06 94 PRO A N 1
ATOM 701 C CA . PRO A 1 94 ? 49.046 -12.308 -60.641 1.00 43.06 94 PRO A CA 1
ATOM 702 C C . PRO A 1 94 ? 48.052 -11.150 -60.772 1.00 43.06 94 PRO A C 1
ATOM 704 O O . PRO A 1 94 ? 48.477 -10.002 -60.850 1.00 43.06 94 PRO A O 1
ATOM 707 N N . GLU A 1 95 ? 46.757 -11.446 -60.845 1.00 41.41 95 GLU A N 1
ATOM 708 C CA . GLU A 1 95 ? 45.743 -10.404 -60.690 1.00 41.41 95 GLU A CA 1
ATOM 709 C C . GLU A 1 95 ? 45.525 -10.172 -59.196 1.00 41.41 95 GLU A C 1
ATOM 711 O O . GLU A 1 95 ? 45.360 -11.112 -58.414 1.00 41.41 95 GLU A O 1
ATOM 716 N N . ASP A 1 96 ? 45.670 -8.897 -58.862 1.00 41.66 96 ASP A N 1
ATOM 717 C CA . ASP A 1 96 ? 45.708 -8.259 -57.563 1.00 41.66 96 ASP A CA 1
ATOM 718 C C . ASP A 1 96 ? 44.646 -8.777 -56.578 1.00 41.66 96 ASP A C 1
ATOM 720 O O . ASP A 1 96 ? 43.474 -8.961 -56.910 1.00 41.66 96 ASP A O 1
ATOM 724 N N . GLU A 1 97 ? 45.076 -9.004 -55.334 1.00 47.47 97 GLU A N 1
ATOM 725 C CA . GLU A 1 97 ? 44.169 -9.062 -54.193 1.00 47.47 97 GLU A CA 1
ATOM 726 C C . GLU A 1 97 ? 43.536 -7.673 -54.075 1.00 47.47 97 GLU A C 1
ATOM 728 O O . GLU A 1 97 ? 44.194 -6.730 -53.639 1.00 47.47 97 GLU A O 1
ATOM 733 N N . ASP A 1 98 ? 42.286 -7.537 -54.526 1.00 45.09 98 ASP A N 1
ATOM 734 C CA . ASP A 1 98 ? 41.462 -6.366 -54.249 1.00 45.09 98 ASP A CA 1
ATOM 735 C C . ASP A 1 98 ? 41.430 -6.167 -52.725 1.00 45.09 98 ASP A C 1
ATOM 737 O O . ASP A 1 98 ? 40.745 -6.890 -51.991 1.00 45.09 98 ASP A O 1
ATOM 741 N N . GLU A 1 99 ? 42.213 -5.197 -52.246 1.00 50.34 99 GLU A N 1
ATOM 742 C CA . GLU A 1 99 ? 42.048 -4.588 -50.935 1.00 50.34 99 GLU A CA 1
ATOM 743 C C . GLU A 1 99 ? 40.596 -4.105 -50.875 1.00 50.34 99 GLU A C 1
ATOM 745 O O . GLU A 1 99 ? 40.223 -3.114 -51.504 1.00 50.34 99 GLU A O 1
ATOM 750 N N . LYS A 1 100 ? 39.740 -4.846 -50.161 1.00 47.09 100 LYS A N 1
ATOM 751 C CA . LYS A 1 100 ? 38.459 -4.307 -49.714 1.00 47.09 100 LYS A CA 1
ATOM 752 C C . LYS A 1 100 ? 38.796 -3.077 -48.882 1.00 47.09 100 LYS A C 1
ATOM 754 O O . LYS A 1 100 ? 39.282 -3.219 -47.764 1.00 47.09 100 LYS A O 1
ATOM 759 N N . GLU A 1 101 ? 38.578 -1.898 -49.451 1.00 50.06 101 GLU A N 1
ATOM 760 C CA . GLU A 1 101 ? 38.496 -0.657 -48.695 1.00 50.06 101 GLU A CA 1
ATOM 761 C C . GLU A 1 101 ? 37.444 -0.889 -47.599 1.00 50.06 101 GLU A C 1
ATOM 763 O O . GLU A 1 101 ? 36.258 -1.041 -47.892 1.00 50.06 101 GLU A O 1
ATOM 768 N N . GLU A 1 102 ? 37.892 -1.040 -46.350 1.00 49.38 102 GLU A N 1
ATOM 769 C CA . GLU A 1 102 ? 37.007 -0.993 -45.189 1.00 49.38 102 GLU A CA 1
ATOM 770 C C . GLU A 1 102 ? 36.369 0.399 -45.203 1.00 49.38 102 GLU A C 1
ATOM 772 O O . GLU A 1 102 ? 37.071 1.413 -45.116 1.00 49.38 102 GLU A O 1
ATOM 777 N N . GLU A 1 103 ? 35.051 0.461 -45.418 1.00 52.44 103 GLU A N 1
ATOM 778 C CA . GLU A 1 103 ? 34.320 1.712 -45.240 1.00 52.44 103 GLU A CA 1
ATOM 779 C C . GLU A 1 103 ? 34.576 2.201 -43.806 1.00 52.44 103 GLU A C 1
ATOM 781 O O . GLU A 1 103 ? 34.588 1.380 -42.886 1.00 52.44 103 GLU A O 1
ATOM 786 N N . PRO A 1 104 ? 34.854 3.500 -43.598 1.00 46.22 104 PRO A N 1
ATOM 787 C CA . PRO A 1 104 ? 35.136 4.004 -42.265 1.00 46.22 104 PRO A CA 1
ATOM 788 C C . PRO A 1 104 ? 33.931 3.724 -41.369 1.00 46.22 104 PRO A C 1
ATOM 790 O O . PRO A 1 104 ? 32.826 4.156 -41.694 1.00 46.22 104 PRO A O 1
ATOM 793 N N . GLU A 1 105 ? 34.158 3.008 -40.264 1.00 57.91 105 GLU A N 1
ATOM 794 C CA . GLU A 1 105 ? 33.169 2.837 -39.198 1.00 57.91 105 GLU A CA 1
ATOM 795 C C . GLU A 1 105 ? 32.598 4.223 -38.859 1.00 57.91 105 GLU A C 1
ATOM 797 O O . GLU A 1 105 ? 33.356 5.162 -38.583 1.00 57.91 105 GLU A O 1
ATOM 802 N N . GLU A 1 106 ? 31.276 4.389 -38.966 1.00 61.12 106 GLU A N 1
ATOM 803 C CA . GLU A 1 106 ? 30.622 5.636 -38.578 1.00 61.12 106 GLU A CA 1
ATOM 804 C C . GLU A 1 106 ? 30.855 5.842 -37.077 1.00 61.12 106 GLU A C 1
ATOM 806 O O . GLU A 1 106 ? 30.269 5.168 -36.234 1.00 61.12 106 GLU A O 1
ATOM 811 N N . GLU A 1 107 ? 31.770 6.752 -36.734 1.00 75.94 107 GLU A N 1
ATOM 812 C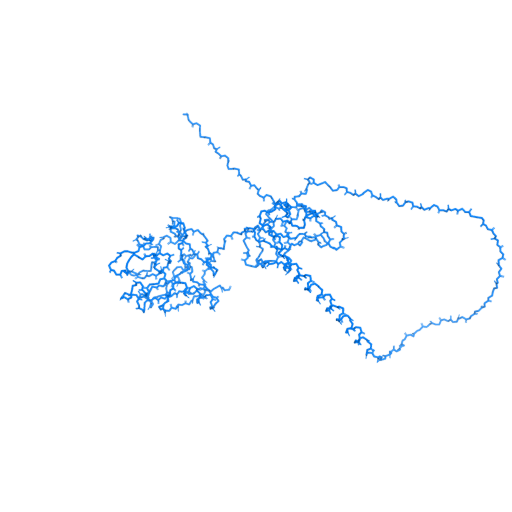 CA . GLU A 1 107 ? 32.075 7.080 -35.345 1.00 75.94 107 GLU A CA 1
ATOM 813 C C . GLU A 1 107 ? 30.849 7.761 -34.718 1.00 75.94 107 GLU A C 1
ATOM 815 O O . GLU A 1 107 ? 30.505 8.896 -35.061 1.00 75.94 107 GLU A O 1
ATOM 820 N N . ILE A 1 108 ? 30.171 7.051 -33.815 1.00 81.56 108 ILE A N 1
ATOM 821 C CA . ILE A 1 108 ? 28.979 7.549 -33.124 1.00 81.56 108 ILE A CA 1
ATOM 822 C C . ILE A 1 108 ? 29.370 8.716 -32.210 1.00 81.56 108 ILE A C 1
ATOM 824 O O . ILE A 1 108 ? 30.295 8.619 -31.398 1.00 81.56 108 ILE A O 1
ATOM 828 N N . ASP A 1 109 ? 28.639 9.831 -32.308 1.00 85.44 109 ASP A N 1
ATOM 829 C CA . ASP A 1 109 ? 28.843 10.990 -31.439 1.00 85.44 109 ASP A CA 1
ATOM 830 C C . ASP A 1 109 ? 28.349 10.692 -30.017 1.00 85.44 109 ASP A C 1
ATOM 832 O O . ASP A 1 109 ? 27.212 10.972 -29.651 1.00 85.44 109 ASP A O 1
ATOM 836 N N . MET A 1 110 ? 29.235 10.173 -29.169 1.00 86.75 110 MET A N 1
ATOM 837 C CA . MET A 1 110 ? 28.921 9.833 -27.776 1.00 86.75 110 MET A CA 1
ATOM 838 C C . MET A 1 110 ? 28.418 11.014 -26.926 1.00 86.75 110 MET A C 1
ATOM 840 O O . MET A 1 110 ? 27.957 10.794 -25.809 1.00 86.75 110 MET A O 1
ATOM 844 N N . SER A 1 111 ? 28.497 12.263 -27.403 1.00 88.00 111 SER A N 1
ATOM 845 C CA . SER A 1 111 ? 27.925 13.412 -26.691 1.00 88.00 111 SER A CA 1
ATOM 846 C C . SER A 1 111 ? 26.399 13.494 -26.773 1.00 88.00 111 SER A C 1
ATOM 848 O O . SER A 1 111 ? 25.799 14.209 -25.969 1.00 88.00 111 SER A O 1
ATOM 850 N N . MET A 1 112 ? 25.779 12.764 -27.707 1.00 88.31 112 MET A N 1
ATOM 851 C CA . MET A 1 112 ? 24.323 12.670 -27.848 1.00 88.31 112 MET A CA 1
ATOM 852 C C . MET A 1 112 ? 23.711 11.482 -27.097 1.00 88.31 112 MET A C 1
ATOM 854 O O . MET A 1 112 ? 22.493 11.352 -27.101 1.00 88.31 112 MET A O 1
ATOM 858 N N . VAL A 1 113 ? 24.538 10.613 -26.507 1.00 91.50 113 VAL A N 1
ATOM 859 C CA . VAL A 1 113 ? 24.120 9.385 -25.821 1.00 91.50 113 VAL A CA 1
ATOM 860 C C . VAL A 1 113 ? 23.765 9.699 -24.370 1.00 91.50 113 VAL A C 1
ATOM 862 O O . VAL A 1 113 ? 24.614 10.163 -23.608 1.00 91.50 113 VAL A O 1
ATOM 865 N N . ASP A 1 114 ? 22.528 9.399 -23.983 1.00 92.38 114 ASP A N 1
ATOM 866 C CA . ASP A 1 114 ? 22.053 9.539 -22.605 1.00 92.38 114 ASP A CA 1
ATOM 867 C C . ASP A 1 114 ? 22.442 8.317 -21.763 1.00 92.38 114 ASP A C 1
ATOM 869 O O . ASP A 1 114 ? 22.864 8.453 -20.613 1.00 92.38 114 ASP A O 1
ATOM 873 N N . ILE A 1 115 ? 22.353 7.118 -22.352 1.00 90.38 115 ILE A N 1
ATOM 874 C CA . ILE A 1 115 ? 22.709 5.848 -21.707 1.00 90.38 115 ILE A CA 1
ATOM 875 C C . ILE A 1 115 ? 23.662 5.062 -22.596 1.00 90.38 115 ILE A C 1
ATOM 877 O O . ILE A 1 115 ? 23.331 4.720 -23.726 1.00 90.38 115 ILE A O 1
ATOM 881 N N . ASN A 1 116 ? 24.829 4.724 -22.054 1.00 90.50 116 ASN A N 1
ATOM 882 C CA . ASN A 1 116 ? 25.782 3.808 -22.671 1.00 90.50 116 ASN A CA 1
ATOM 883 C C . ASN A 1 116 ? 25.822 2.488 -21.887 1.00 90.50 116 ASN A C 1
ATOM 885 O O . ASN A 1 116 ? 26.533 2.392 -20.886 1.00 90.50 116 ASN A O 1
ATOM 889 N N . ALA A 1 117 ? 25.067 1.494 -22.352 1.00 87.31 117 ALA A N 1
ATOM 890 C CA . ALA A 1 117 ? 25.004 0.149 -21.777 1.00 87.31 117 ALA A CA 1
ATOM 891 C C . ALA A 1 117 ? 25.971 -0.855 -22.449 1.00 87.31 117 ALA A C 1
ATOM 893 O O . ALA A 1 117 ? 26.108 -1.985 -21.993 1.00 87.31 117 ALA A O 1
ATOM 894 N N . SER A 1 118 ? 26.686 -0.447 -23.506 1.00 81.56 118 SER A N 1
ATOM 895 C CA . SER A 1 118 ? 27.718 -1.266 -24.177 1.00 81.56 118 SER A CA 1
ATOM 896 C C . SER A 1 118 ? 28.961 -1.486 -23.292 1.00 81.56 118 SER A C 1
ATOM 898 O O . SER A 1 118 ? 29.565 -2.561 -23.284 1.00 81.56 118 SER A O 1
ATOM 900 N N . LEU A 1 119 ? 29.342 -0.480 -22.494 1.00 66.50 119 LEU A N 1
ATOM 901 C CA . LEU A 1 119 ? 30.512 -0.555 -21.603 1.00 66.50 119 LEU A CA 1
ATOM 902 C C . LEU A 1 119 ? 30.235 -1.301 -20.291 1.00 66.50 119 LEU A C 1
ATOM 904 O O . LEU A 1 119 ? 31.113 -2.001 -19.783 1.00 66.50 119 LEU A O 1
ATOM 908 N N . ASP A 1 120 ? 29.037 -1.115 -19.746 1.00 61.19 120 ASP A N 1
ATOM 909 C CA . ASP A 1 120 ? 28.567 -1.678 -18.488 1.00 61.19 120 ASP A CA 1
ATOM 910 C C . ASP A 1 120 ? 27.138 -2.163 -18.734 1.00 61.19 120 ASP A C 1
ATOM 912 O O . ASP A 1 120 ? 26.254 -1.347 -18.973 1.00 61.19 120 ASP A O 1
ATOM 916 N N . GLY A 1 121 ? 26.902 -3.479 -18.658 1.00 68.38 121 GLY A N 1
ATOM 917 C CA . GLY A 1 121 ? 25.562 -4.037 -18.888 1.00 68.38 121 GLY A CA 1
ATOM 918 C C . GLY A 1 121 ? 24.496 -3.419 -17.978 1.00 68.38 121 GLY A C 1
ATOM 919 O O . GLY A 1 121 ? 23.340 -3.364 -18.357 1.00 68.38 121 GLY A O 1
ATOM 920 N N . TYR A 1 122 ? 24.900 -2.868 -16.829 1.00 87.75 122 TYR A N 1
ATOM 921 C CA . TYR A 1 122 ? 24.020 -2.247 -15.850 1.00 87.75 122 TYR A CA 1
ATOM 922 C C . TYR A 1 122 ? 23.684 -0.783 -16.177 1.00 87.75 122 TYR A C 1
ATOM 924 O O . TYR A 1 122 ? 24.552 0.095 -16.139 1.00 87.75 122 TYR A O 1
ATOM 932 N N . ALA A 1 123 ? 22.399 -0.503 -16.378 1.00 92.12 123 ALA A N 1
ATOM 933 C CA . ALA A 1 123 ? 21.833 0.836 -16.503 1.00 92.12 123 ALA A CA 1
ATOM 934 C C . ALA A 1 123 ? 20.787 1.092 -15.408 1.00 92.12 123 ALA A C 1
ATOM 936 O O . ALA A 1 123 ? 20.092 0.167 -14.990 1.00 92.12 123 ALA A O 1
ATOM 937 N N . GLU A 1 124 ? 20.657 2.345 -14.963 1.00 94.38 124 GLU A N 1
ATOM 938 C CA . GLU A 1 124 ? 19.575 2.792 -14.075 1.00 94.38 124 GLU A CA 1
ATOM 939 C C . GLU A 1 124 ? 18.535 3.562 -14.894 1.00 94.38 124 GLU A C 1
ATOM 941 O O . GLU A 1 124 ? 18.878 4.546 -15.559 1.00 94.38 124 GLU A O 1
ATOM 946 N N . LEU A 1 125 ? 17.282 3.109 -14.856 1.00 94.81 125 LEU A N 1
ATOM 947 C CA . LEU A 1 125 ? 16.168 3.686 -15.605 1.00 94.81 125 LEU A CA 1
ATOM 948 C C . LEU A 1 125 ? 15.072 4.169 -14.661 1.00 94.81 125 LEU A C 1
ATOM 950 O O . LEU A 1 125 ? 14.697 3.460 -13.729 1.00 94.81 125 LEU A O 1
ATOM 954 N N . SER A 1 126 ? 14.545 5.358 -14.956 1.00 95.81 126 SER A N 1
ATOM 955 C CA . SER A 1 126 ? 13.359 5.924 -14.311 1.00 95.81 126 SER A CA 1
ATOM 956 C C . SER A 1 126 ? 12.199 5.908 -15.291 1.00 95.81 126 SER A C 1
ATOM 958 O O . SER A 1 126 ? 12.371 6.288 -16.454 1.00 95.81 126 SER A O 1
ATOM 960 N N . GLY A 1 127 ? 11.020 5.516 -14.834 1.00 96.38 127 GLY A N 1
ATOM 961 C CA . GLY A 1 127 ? 9.830 5.533 -15.670 1.00 96.38 127 GLY A CA 1
ATOM 962 C C . GLY A 1 127 ? 8.589 5.021 -14.962 1.00 96.38 127 GLY A C 1
ATOM 963 O O . GLY A 1 127 ? 8.649 4.547 -13.831 1.00 96.38 127 GLY A O 1
ATOM 964 N N . THR A 1 128 ? 7.458 5.106 -15.650 1.00 97.56 128 THR A N 1
ATOM 965 C CA . THR A 1 128 ? 6.188 4.543 -15.196 1.00 97.56 128 THR A CA 1
ATOM 966 C C . THR A 1 128 ? 6.038 3.131 -15.735 1.00 97.56 128 THR A C 1
ATOM 968 O O . THR A 1 128 ? 6.186 2.900 -16.936 1.00 97.56 128 THR A O 1
ATOM 971 N N . VAL A 1 129 ? 5.745 2.185 -14.853 1.00 97.25 129 VAL A N 1
ATOM 972 C CA . VAL A 1 129 ? 5.430 0.810 -15.246 1.00 97.25 129 VAL A CA 1
ATOM 973 C C . VAL A 1 129 ? 4.031 0.780 -15.854 1.00 97.25 129 VAL A C 1
ATOM 975 O O . VAL A 1 129 ? 3.118 1.415 -15.326 1.00 97.25 129 VAL A O 1
ATOM 978 N N . ASP A 1 130 ? 3.846 0.073 -16.965 1.00 95.81 130 ASP A N 1
ATOM 979 C CA . ASP A 1 130 ? 2.513 -0.085 -17.549 1.00 95.81 130 ASP A CA 1
ATOM 980 C C . ASP A 1 130 ? 1.582 -0.964 -16.691 1.00 95.81 130 ASP A C 1
ATOM 982 O O . ASP A 1 130 ? 1.993 -1.581 -15.709 1.00 95.81 130 ASP A O 1
ATOM 986 N N . ASP A 1 131 ? 0.304 -1.022 -17.070 1.00 90.75 131 ASP A N 1
ATOM 987 C CA . ASP A 1 131 ? -0.743 -1.730 -16.317 1.00 90.75 131 ASP A CA 1
ATOM 988 C C . ASP A 1 131 ? -0.490 -3.247 -16.171 1.00 90.75 131 ASP A C 1
ATOM 990 O O . ASP A 1 131 ? -1.162 -3.913 -15.385 1.00 90.75 131 ASP A O 1
ATOM 994 N N . TYR A 1 132 ? 0.449 -3.806 -16.943 1.00 92.62 132 TYR A N 1
ATOM 995 C CA . TYR A 1 132 ? 0.747 -5.239 -16.994 1.00 92.62 132 TYR A CA 1
ATOM 996 C C . TYR A 1 132 ? 2.167 -5.583 -16.528 1.00 92.62 132 TYR A C 1
ATOM 998 O O . TYR A 1 132 ? 2.536 -6.753 -16.539 1.00 92.62 132 TYR A O 1
ATOM 1006 N N . GLY A 1 133 ? 2.983 -4.599 -16.140 1.00 94.62 133 GLY A N 1
ATOM 1007 C CA . GLY A 1 133 ? 4.389 -4.830 -15.806 1.00 94.62 133 GLY A CA 1
ATOM 1008 C C . 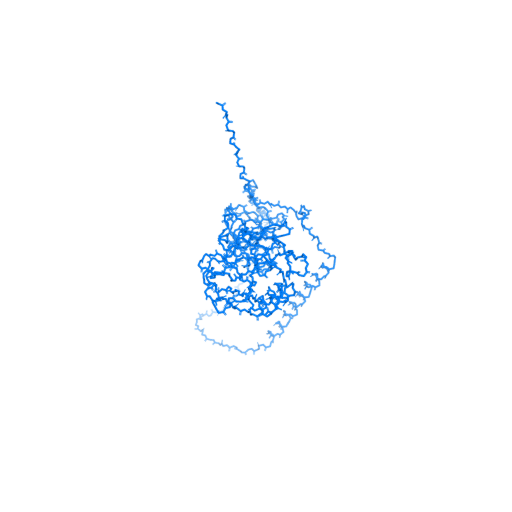GLY A 1 133 ? 5.260 -5.269 -16.990 1.00 94.62 133 GLY A C 1
ATOM 1009 O O . GLY A 1 133 ? 6.362 -5.774 -16.780 1.00 94.62 133 GLY A O 1
ATOM 1010 N N . GLU A 1 134 ? 4.795 -5.107 -18.228 1.00 97.06 134 GLU A N 1
ATOM 1011 C CA . GLU A 1 134 ? 5.477 -5.581 -19.438 1.00 97.06 134 GLU A CA 1
ATOM 1012 C C . GLU A 1 134 ? 6.453 -4.544 -19.998 1.00 97.06 134 GLU A C 1
ATOM 1014 O O . GLU A 1 134 ? 7.402 -4.893 -20.706 1.00 97.06 134 GLU A O 1
ATOM 1019 N N . CYS A 1 135 ? 6.249 -3.258 -19.708 1.00 97.31 135 CYS A N 1
ATOM 1020 C CA . CYS A 1 135 ? 7.174 -2.216 -20.130 1.00 97.31 135 CYS A CA 1
ATOM 1021 C C . CYS A 1 135 ? 7.329 -1.087 -19.112 1.00 97.31 135 CYS A C 1
ATOM 1023 O O . CYS A 1 135 ? 6.445 -0.796 -18.305 1.00 97.31 135 CYS A O 1
ATOM 1025 N N . LEU A 1 136 ? 8.489 -0.435 -19.181 1.00 97.62 136 LEU A N 1
ATOM 1026 C CA . LEU A 1 136 ? 8.785 0.799 -18.470 1.00 97.62 136 LEU A CA 1
ATOM 1027 C C . LEU A 1 136 ? 8.706 1.957 -19.467 1.00 97.62 136 LEU A C 1
ATOM 1029 O O . LEU A 1 136 ? 9.533 2.065 -20.377 1.00 97.62 136 LEU A O 1
ATOM 1033 N N . GLN A 1 137 ? 7.708 2.818 -19.294 1.00 98.00 137 GLN A N 1
ATOM 1034 C CA . GLN A 1 137 ? 7.554 4.061 -20.039 1.00 98.00 137 GLN A CA 1
ATOM 1035 C C . GLN A 1 137 ? 8.490 5.116 -19.443 1.00 98.00 137 GLN A C 1
ATOM 1037 O O . GLN A 1 137 ? 8.314 5.540 -18.303 1.00 98.00 137 GLN A O 1
ATOM 1042 N N . LEU A 1 138 ? 9.488 5.547 -20.209 1.00 96.50 138 LEU A N 1
ATOM 1043 C CA . LEU A 1 138 ? 10.494 6.506 -19.757 1.00 96.50 138 LEU A CA 1
ATOM 1044 C C . LEU A 1 138 ? 9.884 7.912 -19.639 1.00 96.50 138 LEU A C 1
ATOM 1046 O O . LEU A 1 138 ? 9.034 8.297 -20.446 1.00 96.50 138 LEU A O 1
ATOM 1050 N N . GLU A 1 139 ? 10.323 8.680 -18.635 1.00 89.56 139 GLU A N 1
ATOM 1051 C CA . GLU A 1 139 ? 9.848 10.059 -18.413 1.00 89.56 139 GLU A CA 1
ATOM 1052 C C . GLU A 1 139 ? 10.223 10.998 -19.566 1.00 89.56 139 GLU A C 1
ATOM 1054 O O . GLU A 1 139 ? 9.401 11.787 -20.035 1.00 89.56 139 GLU A O 1
ATOM 1059 N N . ASP A 1 140 ? 11.467 10.880 -20.024 1.00 91.75 140 ASP A N 1
ATOM 1060 C CA . ASP A 1 140 ? 12.017 11.571 -21.180 1.00 91.75 140 ASP A CA 1
ATOM 1061 C C . ASP A 1 140 ? 12.490 10.520 -22.188 1.00 91.75 140 ASP A C 1
ATOM 1063 O O . ASP A 1 140 ? 13.020 9.475 -21.807 1.00 91.75 140 ASP A O 1
ATOM 1067 N N . ALA A 1 141 ? 12.321 10.799 -23.482 1.00 94.81 141 ALA A N 1
ATOM 1068 C CA . ALA A 1 141 ? 12.874 9.937 -24.518 1.00 94.81 141 ALA A CA 1
ATOM 1069 C C . ALA A 1 141 ? 14.410 10.003 -24.485 1.00 94.81 141 ALA A C 1
ATOM 1071 O O . ALA A 1 141 ? 14.975 11.099 -24.462 1.00 94.81 141 ALA A O 1
ATOM 1072 N N . LEU A 1 142 ? 15.068 8.844 -24.500 1.00 94.88 142 LEU A N 1
ATOM 1073 C CA . LEU A 1 142 ? 16.515 8.711 -24.330 1.00 94.88 142 LEU A CA 1
ATOM 1074 C C . LEU A 1 142 ? 17.194 8.216 -25.605 1.00 94.88 142 LEU A C 1
ATOM 1076 O O . LEU A 1 142 ? 16.675 7.366 -26.327 1.00 94.88 142 LEU A O 1
ATOM 1080 N N . ASN A 1 143 ? 18.403 8.701 -25.845 1.00 95.12 143 ASN A N 1
ATOM 1081 C CA . ASN A 1 143 ? 19.322 8.143 -26.824 1.00 95.12 143 ASN A CA 1
ATOM 1082 C C . ASN A 1 143 ? 20.180 7.067 -26.147 1.00 95.12 143 ASN A C 1
ATOM 1084 O O . ASN A 1 143 ? 21.016 7.366 -25.288 1.00 95.12 143 ASN A O 1
ATOM 1088 N N . ILE A 1 144 ? 19.965 5.811 -26.524 1.00 94.50 144 ILE A N 1
ATOM 1089 C CA . ILE A 1 144 ? 20.529 4.638 -25.857 1.00 94.50 144 ILE A CA 1
ATOM 1090 C C . ILE A 1 144 ? 21.523 3.950 -26.792 1.00 94.50 144 ILE A C 1
ATOM 1092 O O . ILE A 1 144 ? 21.171 3.549 -27.899 1.00 94.50 144 ILE A O 1
ATOM 1096 N N . TYR A 1 145 ? 22.755 3.782 -26.321 1.00 93.56 145 TYR A N 1
ATOM 1097 C CA . TYR A 1 145 ? 23.805 3.019 -26.985 1.00 93.56 145 TYR A CA 1
ATOM 1098 C C . TYR A 1 145 ? 24.028 1.691 -26.251 1.00 93.56 145 TYR A C 1
ATOM 1100 O O . TYR A 1 145 ? 24.472 1.691 -25.098 1.00 93.56 145 TYR A O 1
ATOM 1108 N N . ALA A 1 146 ? 23.695 0.571 -26.892 1.00 93.88 146 ALA A N 1
ATOM 1109 C CA . ALA A 1 146 ? 23.757 -0.766 -26.297 1.00 93.88 146 ALA A CA 1
ATOM 1110 C C . ALA A 1 146 ? 23.968 -1.853 -27.362 1.00 93.88 146 ALA A C 1
ATOM 1112 O O . ALA A 1 146 ? 23.789 -1.609 -28.555 1.00 93.88 146 ALA A O 1
ATOM 1113 N N . TRP A 1 147 ? 24.312 -3.058 -26.912 1.00 93.69 147 TRP A N 1
ATOM 1114 C CA . TRP A 1 147 ? 24.473 -4.236 -27.762 1.00 93.69 147 TRP A CA 1
ATOM 1115 C C . TRP A 1 147 ? 23.126 -4.688 -28.354 1.00 93.69 147 TRP A C 1
ATOM 1117 O O . TRP A 1 147 ? 22.152 -4.842 -27.614 1.00 93.69 147 TRP A O 1
ATOM 1127 N N . ASP A 1 148 ? 23.062 -4.916 -29.670 1.00 94.44 148 ASP A N 1
ATOM 1128 C CA . ASP A 1 148 ? 21.926 -5.564 -30.337 1.00 94.44 148 ASP A CA 1
ATOM 1129 C C . ASP A 1 148 ? 22.235 -7.047 -30.577 1.00 94.44 148 ASP A C 1
ATOM 1131 O O . ASP A 1 148 ? 23.123 -7.398 -31.357 1.00 94.44 148 ASP A O 1
ATOM 1135 N N . ASP A 1 149 ? 21.476 -7.933 -29.933 1.00 91.75 149 ASP A N 1
ATOM 1136 C CA . ASP A 1 149 ? 21.706 -9.382 -29.975 1.00 91.75 149 ASP A CA 1
ATOM 1137 C C . ASP A 1 149 ? 21.451 -10.005 -31.352 1.00 91.75 149 ASP A C 1
ATOM 1139 O O . ASP A 1 149 ? 22.006 -11.059 -31.681 1.00 91.75 149 ASP A O 1
ATOM 1143 N N . ILE A 1 150 ? 20.623 -9.365 -32.180 1.00 91.31 150 ILE A N 1
ATOM 1144 C CA . ILE A 1 150 ? 20.289 -9.856 -33.517 1.00 91.31 150 ILE A CA 1
ATOM 1145 C C . ILE A 1 150 ? 21.311 -9.368 -34.542 1.00 91.31 150 ILE A C 1
ATOM 1147 O O . ILE A 1 150 ? 21.692 -10.131 -35.434 1.00 91.31 150 ILE A O 1
ATOM 1151 N N . GLN A 1 151 ? 21.751 -8.115 -34.426 1.00 89.94 151 GLN A N 1
ATOM 1152 C CA . GLN A 1 151 ? 22.750 -7.531 -35.326 1.00 89.94 151 GLN A CA 1
ATOM 1153 C C . GLN A 1 151 ? 24.176 -7.960 -34.952 1.00 89.94 151 GLN A C 1
ATOM 1155 O O . GLN A 1 151 ? 25.022 -8.109 -35.833 1.00 89.94 151 GLN A O 1
ATOM 1160 N N . GLY A 1 152 ? 24.418 -8.269 -33.676 1.00 90.44 152 GLY A N 1
ATOM 1161 C CA . GLY A 1 152 ? 25.717 -8.696 -33.166 1.00 90.44 152 GLY A CA 1
ATOM 1162 C C . GLY A 1 152 ? 26.732 -7.556 -33.086 1.00 90.44 152 GLY A C 1
ATOM 1163 O O . GLY A 1 152 ? 27.927 -7.798 -33.265 1.00 90.44 152 GLY A O 1
ATOM 1164 N N . GLU A 1 153 ? 26.254 -6.334 -32.859 1.00 91.81 153 GLU A N 1
ATOM 1165 C CA . GLU A 1 153 ? 27.058 -5.121 -32.724 1.00 91.81 153 GLU A CA 1
ATOM 1166 C C . GLU A 1 153 ? 26.388 -4.122 -31.775 1.00 91.81 153 GLU A C 1
ATOM 1168 O O . GLU A 1 153 ? 25.201 -4.234 -31.465 1.00 91.81 153 GLU A O 1
ATOM 1173 N N . ASP A 1 154 ? 27.158 -3.145 -31.300 1.00 91.31 154 ASP A N 1
ATOM 1174 C CA . ASP A 1 154 ? 26.607 -2.035 -30.533 1.00 91.31 154 ASP A CA 1
ATOM 1175 C C . ASP A 1 154 ? 25.918 -1.036 -31.466 1.00 91.31 154 ASP A C 1
ATOM 1177 O O . ASP A 1 154 ? 26.490 -0.601 -32.466 1.00 91.31 154 ASP A O 1
ATOM 1181 N N . VAL A 1 155 ? 24.702 -0.629 -31.110 1.00 92.50 155 VAL A N 1
ATOM 1182 C CA . VAL A 1 155 ? 23.888 0.295 -31.903 1.00 92.50 155 VAL A CA 1
ATOM 1183 C C . VAL A 1 155 ? 23.403 1.461 -31.051 1.00 92.50 155 VAL A C 1
ATOM 1185 O O . VAL A 1 155 ? 23.154 1.326 -29.851 1.00 92.50 155 VAL A O 1
ATOM 1188 N N . LEU A 1 156 ? 23.250 2.625 -31.684 1.00 93.25 156 LEU A N 1
ATOM 1189 C CA . LEU A 1 156 ? 22.578 3.780 -31.097 1.00 93.25 156 LEU A CA 1
ATOM 1190 C C . LEU A 1 156 ? 21.113 3.797 -31.542 1.00 93.25 156 LEU A C 1
ATOM 1192 O O . LEU A 1 156 ? 20.823 3.937 -32.730 1.00 93.25 156 LEU A O 1
ATOM 1196 N N . VAL A 1 157 ? 20.193 3.718 -30.583 1.00 93.31 157 VAL A N 1
ATOM 1197 C CA . VAL A 1 157 ? 18.766 3.976 -30.797 1.00 93.31 157 VAL A CA 1
ATOM 1198 C C . VAL A 1 157 ? 18.424 5.333 -30.197 1.00 93.31 157 VAL A C 1
ATOM 1200 O O . VAL A 1 157 ? 18.562 5.554 -28.995 1.00 93.31 157 VAL A O 1
ATOM 1203 N N . GLU A 1 158 ? 17.983 6.256 -31.046 1.00 94.44 158 GLU A N 1
ATOM 1204 C CA . GLU A 1 158 ? 17.599 7.604 -30.636 1.00 94.44 158 GLU A CA 1
ATOM 1205 C C . GLU A 1 158 ? 16.125 7.684 -30.225 1.00 94.44 158 GLU A C 1
ATOM 1207 O O . GLU A 1 158 ? 15.259 7.079 -30.859 1.00 94.44 158 GLU A O 1
ATOM 1212 N N . ASN A 1 159 ? 15.827 8.538 -29.243 1.00 94.19 159 ASN A N 1
ATOM 1213 C CA . ASN A 1 159 ? 14.473 8.830 -28.762 1.00 94.19 159 ASN A CA 1
ATOM 1214 C C . ASN A 1 159 ? 13.675 7.583 -28.336 1.00 94.19 159 ASN A C 1
ATOM 1216 O O . ASN A 1 159 ? 12.474 7.496 -28.603 1.00 94.19 159 ASN A O 1
ATOM 1220 N N . ALA A 1 160 ? 14.321 6.625 -27.674 1.00 94.81 160 ALA A N 1
ATOM 1221 C CA . ALA A 1 160 ? 13.625 5.528 -27.021 1.00 94.81 160 ALA A CA 1
ATOM 1222 C C . ALA A 1 160 ? 12.749 6.095 -25.898 1.00 94.81 160 ALA A C 1
ATOM 1224 O O . ALA A 1 160 ? 13.254 6.700 -24.956 1.00 94.81 160 ALA A O 1
ATOM 1225 N N . ASP A 1 161 ? 11.435 5.928 -26.008 1.00 96.94 161 ASP A N 1
ATOM 1226 C CA . ASP A 1 161 ? 10.456 6.384 -25.020 1.00 96.94 161 ASP A CA 1
ATOM 1227 C C . ASP A 1 161 ? 10.017 5.265 -24.068 1.00 96.94 161 ASP A C 1
ATOM 1229 O O . ASP A 1 161 ? 9.393 5.537 -23.047 1.00 96.94 161 ASP A O 1
ATOM 1233 N N . LYS A 1 162 ? 10.365 4.011 -24.360 1.00 97.12 162 LYS A N 1
ATOM 1234 C CA . LYS A 1 162 ? 10.072 2.858 -23.509 1.00 97.12 162 LYS A CA 1
ATOM 1235 C C . LYS A 1 162 ? 11.090 1.738 -23.670 1.00 97.12 162 LYS A C 1
ATOM 1237 O O . LYS A 1 162 ? 11.744 1.625 -24.709 1.00 97.12 162 LYS A O 1
ATOM 1242 N N . VAL A 1 163 ? 11.140 0.864 -22.670 1.00 97.44 163 VAL A N 1
ATOM 1243 C CA . VAL A 1 163 ? 11.864 -0.414 -22.709 1.00 97.44 163 VAL A CA 1
ATOM 1244 C C . VAL A 1 163 ? 10.930 -1.552 -22.300 1.00 97.44 163 VAL A C 1
ATOM 1246 O O . VAL A 1 163 ? 10.071 -1.365 -21.438 1.00 97.44 163 VAL A O 1
ATOM 1249 N N . TYR A 1 164 ? 11.070 -2.721 -22.921 1.00 98.00 164 TYR A N 1
ATOM 1250 C CA . TYR A 1 164 ? 10.294 -3.911 -22.562 1.00 98.00 164 TYR A CA 1
ATOM 1251 C C . TYR A 1 164 ? 10.981 -4.667 -21.433 1.00 98.00 164 TYR A C 1
ATOM 1253 O O . TYR A 1 164 ? 12.194 -4.871 -21.471 1.00 98.00 164 TYR A O 1
ATOM 1261 N N . ILE A 1 165 ? 10.206 -5.075 -20.436 1.00 97.88 165 ILE A N 1
ATOM 1262 C CA . ILE A 1 165 ? 10.701 -5.853 -19.309 1.00 97.88 165 ILE A CA 1
ATOM 1263 C C . ILE A 1 165 ? 10.864 -7.300 -19.758 1.00 97.88 165 ILE A C 1
ATOM 1265 O O . ILE A 1 165 ? 9.926 -7.937 -20.232 1.00 97.88 165 ILE A O 1
ATOM 1269 N N . ASP A 1 166 ? 12.080 -7.809 -19.620 1.00 96.62 166 ASP A N 1
ATOM 1270 C CA . ASP A 1 166 ? 12.407 -9.181 -19.977 1.00 96.62 166 ASP A CA 1
ATOM 1271 C C . ASP A 1 166 ? 11.881 -10.178 -18.935 1.00 96.62 166 ASP A C 1
ATOM 1273 O O . ASP A 1 166 ? 11.914 -9.913 -17.726 1.00 96.62 166 ASP A O 1
ATOM 1277 N N . ASP A 1 167 ? 11.443 -11.351 -19.394 1.00 93.94 167 ASP A N 1
ATOM 1278 C CA . ASP A 1 167 ? 10.847 -12.390 -18.547 1.00 93.94 167 ASP A CA 1
ATOM 1279 C C . ASP A 1 167 ? 11.850 -13.036 -17.571 1.00 93.94 167 ASP A C 1
ATOM 1281 O O . ASP A 1 167 ? 11.452 -13.687 -16.600 1.00 93.94 167 ASP A O 1
ATOM 1285 N N . THR A 1 168 ? 13.155 -12.814 -17.769 1.00 94.44 168 THR A N 1
ATOM 1286 C CA . THR A 1 168 ? 14.223 -13.250 -16.862 1.00 94.44 168 THR A CA 1
ATOM 1287 C C . THR A 1 168 ? 14.575 -12.222 -15.780 1.00 94.44 168 THR A C 1
ATOM 1289 O O . THR A 1 168 ? 15.557 -12.408 -15.036 1.00 94.44 168 THR A O 1
ATOM 1292 N N . SER A 1 169 ? 13.796 -11.139 -15.674 1.00 96.00 169 SER A N 1
ATOM 1293 C CA . SER A 1 169 ? 13.894 -10.148 -14.597 1.00 96.00 169 SER A CA 1
ATOM 1294 C C . SER A 1 169 ? 13.775 -10.806 -13.219 1.00 96.00 169 SER A C 1
ATOM 1296 O O . SER A 1 169 ? 13.031 -11.762 -13.013 1.00 96.00 169 SER A O 1
ATOM 1298 N N . LEU A 1 170 ? 14.551 -10.311 -12.251 1.00 95.75 170 LEU A N 1
ATOM 1299 C CA . LEU A 1 170 ? 14.557 -10.843 -10.882 1.00 95.75 170 LEU A CA 1
ATOM 1300 C C . LEU A 1 170 ? 13.338 -10.401 -10.067 1.00 95.75 170 LEU A C 1
ATOM 1302 O O . LEU A 1 170 ? 13.017 -11.043 -9.069 1.00 95.75 170 LEU A O 1
ATOM 1306 N N . TYR A 1 171 ? 12.696 -9.312 -10.483 1.00 93.38 171 TYR A N 1
ATOM 1307 C CA . TYR A 1 171 ? 11.516 -8.734 -9.852 1.00 93.38 171 TYR A CA 1
ATOM 1308 C C . TYR A 1 171 ? 10.385 -8.690 -10.872 1.00 93.38 171 TYR A C 1
ATOM 1310 O O . TYR A 1 171 ? 10.617 -8.330 -12.028 1.00 93.38 171 TYR A O 1
ATOM 1318 N N . SER A 1 172 ? 9.177 -9.053 -10.436 1.00 93.75 172 SER A N 1
ATOM 1319 C CA . SER A 1 172 ? 7.978 -8.819 -11.236 1.00 93.75 172 SER A CA 1
ATOM 1320 C C . SER A 1 172 ? 7.650 -7.334 -11.199 1.00 93.75 172 SER A C 1
ATOM 1322 O O . SER A 1 172 ? 7.587 -6.743 -10.122 1.00 93.75 172 SER A O 1
ATOM 1324 N N . MET A 1 173 ? 7.430 -6.739 -12.368 1.00 94.62 173 MET A N 1
ATOM 1325 C CA . MET A 1 173 ? 7.005 -5.345 -12.453 1.00 94.62 173 MET A CA 1
ATOM 1326 C C . MET A 1 173 ? 5.482 -5.196 -12.343 1.00 94.62 173 MET A C 1
ATOM 1328 O O . MET A 1 173 ? 5.015 -4.085 -12.130 1.00 94.62 173 MET A O 1
ATOM 1332 N N . GLU A 1 174 ? 4.710 -6.290 -12.383 1.00 91.62 174 GLU A N 1
ATOM 1333 C CA . GLU A 1 174 ? 3.247 -6.268 -12.187 1.00 91.62 174 GLU A CA 1
ATOM 1334 C C . GLU A 1 174 ? 2.856 -5.621 -10.848 1.00 91.62 174 GLU A C 1
ATOM 1336 O O . GLU A 1 174 ? 1.886 -4.874 -10.774 1.00 91.62 174 GLU A O 1
ATOM 1341 N N . GLU A 1 175 ? 3.649 -5.841 -9.794 1.00 86.75 175 GLU A N 1
ATOM 1342 C CA . GLU A 1 175 ? 3.420 -5.247 -8.469 1.00 86.75 175 GLU A CA 1
ATOM 1343 C C . GLU A 1 175 ? 3.563 -3.719 -8.478 1.00 86.75 175 GLU A C 1
ATOM 1345 O O . GLU A 1 175 ? 3.074 -3.040 -7.579 1.00 86.75 175 GLU A O 1
ATOM 1350 N N . TYR A 1 176 ? 4.227 -3.159 -9.487 1.00 91.81 176 TYR A N 1
ATOM 1351 C CA . TYR A 1 176 ? 4.493 -1.733 -9.636 1.00 91.81 176 TYR A CA 1
ATOM 1352 C C . TYR A 1 176 ? 3.645 -1.079 -10.730 1.00 91.81 176 TYR A C 1
ATOM 1354 O O . TYR A 1 176 ? 3.908 0.072 -11.069 1.00 91.81 176 TYR A O 1
ATOM 1362 N N . ALA A 1 177 ? 2.644 -1.782 -11.267 1.00 91.81 177 ALA A N 1
ATOM 1363 C CA . ALA A 1 177 ? 1.786 -1.292 -12.341 1.00 91.81 177 ALA A CA 1
ATOM 1364 C C . ALA A 1 177 ? 1.255 0.127 -12.063 1.00 91.81 177 ALA A C 1
ATOM 1366 O O . ALA A 1 177 ? 0.762 0.430 -10.975 1.00 91.81 177 ALA A O 1
ATOM 1367 N N . GLY A 1 178 ? 1.408 1.020 -13.042 1.00 90.75 178 GLY A N 1
ATOM 1368 C CA . GLY A 1 178 ? 0.999 2.424 -12.959 1.00 90.75 178 GLY A CA 1
ATOM 1369 C C . GLY A 1 178 ? 1.888 3.329 -12.095 1.00 90.75 178 GLY A C 1
ATOM 1370 O O . GLY A 1 178 ? 1.691 4.545 -12.110 1.00 90.75 178 GLY A O 1
ATOM 1371 N N . ARG A 1 179 ? 2.876 2.787 -11.370 1.00 92.19 179 ARG A N 1
ATOM 1372 C CA . ARG A 1 179 ? 3.759 3.551 -10.472 1.00 92.19 179 ARG A CA 1
ATOM 1373 C C . ARG A 1 179 ? 5.030 4.005 -11.174 1.00 92.19 179 ARG A C 1
ATOM 1375 O O . ARG A 1 179 ? 5.561 3.307 -12.044 1.00 92.19 179 ARG A O 1
ATOM 1382 N N . ASN A 1 180 ? 5.553 5.165 -10.776 1.00 95.00 180 ASN A N 1
ATOM 1383 C CA . ASN A 1 180 ? 6.910 5.550 -11.146 1.00 95.00 180 ASN A CA 1
ATOM 1384 C C . ASN A 1 180 ? 7.930 4.731 -10.343 1.00 95.00 180 ASN A C 1
ATOM 1386 O O . ASN A 1 180 ? 7.818 4.582 -9.122 1.00 95.00 180 ASN A O 1
ATOM 1390 N N . VAL A 1 181 ? 8.935 4.202 -11.031 1.00 96.44 181 VAL A N 1
ATOM 1391 C CA . VAL A 1 181 ? 10.017 3.418 -10.443 1.00 96.44 181 VAL A CA 1
ATOM 1392 C C . VAL A 1 181 ? 11.367 3.894 -10.957 1.00 96.44 181 VAL A C 1
ATOM 1394 O O . VAL A 1 181 ? 11.506 4.320 -12.100 1.00 96.44 181 VAL A O 1
ATOM 1397 N N . MET A 1 182 ? 12.380 3.731 -10.112 1.00 96.94 182 MET A N 1
ATOM 1398 C CA . MET A 1 182 ? 13.784 3.719 -10.494 1.00 96.94 182 MET A CA 1
ATOM 1399 C C . MET A 1 182 ? 14.289 2.287 -10.341 1.00 96.94 182 MET A C 1
ATOM 1401 O O . MET A 1 182 ? 14.257 1.715 -9.245 1.00 96.94 182 MET A O 1
ATOM 1405 N N . VAL A 1 183 ? 14.771 1.709 -11.431 1.00 96.50 183 VAL A N 1
ATOM 1406 C CA . VAL A 1 183 ? 15.230 0.320 -11.495 1.00 96.50 183 VAL A CA 1
ATOM 1407 C C . VAL A 1 183 ? 16.651 0.244 -12.032 1.00 96.50 183 VAL A C 1
ATOM 1409 O O . VAL A 1 183 ? 17.086 1.100 -12.796 1.00 96.50 183 VAL A O 1
ATOM 1412 N N . GLY A 1 184 ? 17.385 -0.774 -11.592 1.00 95.94 184 GLY A N 1
ATOM 1413 C CA . GLY A 1 184 ? 18.728 -1.103 -12.057 1.00 95.94 184 GLY A CA 1
ATOM 1414 C C . GLY A 1 184 ? 18.747 -2.477 -12.721 1.00 95.94 184 GLY A C 1
ATOM 1415 O O . GLY A 1 184 ? 18.124 -3.421 -12.223 1.00 95.94 184 GLY A O 1
ATOM 1416 N N . GLY A 1 185 ? 19.462 -2.628 -13.831 1.00 95.44 185 GLY A N 1
ATOM 1417 C CA . GLY A 1 185 ? 19.259 -3.788 -14.694 1.00 95.44 185 GLY A CA 1
ATOM 1418 C C . GLY A 1 185 ? 20.087 -3.803 -15.964 1.00 95.44 185 GLY A C 1
ATOM 1419 O O . GLY A 1 185 ? 20.794 -2.840 -16.256 1.00 95.44 185 GLY A O 1
ATOM 1420 N N . ASP A 1 186 ? 19.984 -4.916 -16.687 1.00 94.81 186 ASP A N 1
ATOM 1421 C CA . ASP A 1 186 ? 20.695 -5.133 -17.943 1.00 94.81 186 ASP A CA 1
ATOM 1422 C C . ASP A 1 186 ? 19.877 -4.601 -19.128 1.00 94.81 186 ASP A C 1
ATOM 1424 O O . ASP A 1 186 ? 18.692 -4.907 -19.217 1.00 94.81 186 ASP A O 1
ATOM 1428 N N . LEU A 1 187 ? 20.482 -3.822 -20.030 1.00 95.00 187 LEU A N 1
ATOM 1429 C CA . LEU A 1 187 ? 19.809 -3.207 -21.186 1.00 95.00 187 LEU A CA 1
ATOM 1430 C C . LEU A 1 187 ? 20.442 -3.674 -22.503 1.00 95.00 187 LEU A C 1
ATOM 1432 O O . LEU A 1 187 ? 21.654 -3.552 -22.677 1.00 95.00 187 LEU A O 1
ATOM 1436 N N . TRP A 1 188 ? 19.627 -4.153 -23.441 1.00 94.94 188 TRP A N 1
ATOM 1437 C CA . TRP A 1 188 ? 20.064 -4.560 -24.781 1.00 94.94 188 TRP A CA 1
ATOM 1438 C C . TRP A 1 188 ? 18.985 -4.273 -25.825 1.00 94.94 188 TRP A C 1
ATOM 1440 O O . TRP A 1 188 ? 17.867 -3.862 -25.500 1.00 94.94 188 TRP A O 1
ATOM 1450 N N . PHE A 1 189 ? 19.325 -4.492 -27.092 1.00 95.69 189 PHE A N 1
ATOM 1451 C CA . PHE A 1 189 ? 18.376 -4.428 -28.192 1.00 95.69 189 PHE A CA 1
ATOM 1452 C C . PHE A 1 189 ? 18.169 -5.789 -28.851 1.00 95.69 189 PHE A C 1
ATOM 1454 O O . PHE A 1 189 ? 19.091 -6.592 -28.973 1.00 95.69 189 PHE A O 1
ATOM 1461 N N . GLU A 1 190 ? 16.967 -6.001 -29.377 1.00 94.38 190 GLU A N 1
ATOM 1462 C CA . GLU A 1 190 ? 16.718 -7.019 -30.394 1.00 94.38 190 GLU A CA 1
ATOM 1463 C C . GLU A 1 190 ? 16.053 -6.361 -31.601 1.00 94.38 190 GLU A C 1
ATOM 1465 O O . GLU A 1 190 ? 14.908 -5.902 -31.531 1.00 94.38 190 GLU A O 1
ATOM 1470 N N . SER A 1 191 ? 16.771 -6.293 -32.730 1.00 88.00 191 SER A N 1
ATOM 1471 C CA . SER A 1 191 ? 16.272 -5.649 -33.958 1.00 88.00 191 SER A CA 1
ATOM 1472 C C . SER A 1 191 ? 15.755 -4.219 -33.716 1.00 88.00 191 SER A C 1
ATOM 1474 O O . SER A 1 191 ? 14.686 -3.844 -34.206 1.00 88.00 191 SER A O 1
ATOM 1476 N N . GLY A 1 192 ? 16.490 -3.433 -32.923 1.00 85.50 192 GLY A N 1
ATOM 1477 C CA . GLY A 1 192 ? 16.136 -2.053 -32.561 1.00 85.50 192 GLY A CA 1
ATOM 1478 C C . GLY A 1 192 ? 15.027 -1.891 -31.511 1.00 85.50 192 GLY A C 1
ATOM 1479 O O . GLY A 1 192 ? 14.629 -0.762 -31.229 1.00 85.50 192 GLY A O 1
ATOM 1480 N N . THR A 1 193 ? 14.517 -2.977 -30.922 1.00 93.62 193 THR A N 1
ATOM 1481 C CA . THR A 1 193 ? 13.593 -2.920 -29.774 1.00 93.62 193 THR A CA 1
ATOM 1482 C C . THR A 1 193 ? 14.379 -3.019 -28.475 1.00 93.62 193 THR A C 1
ATOM 1484 O O . THR A 1 193 ? 15.172 -3.941 -28.332 1.00 93.62 193 THR A O 1
ATOM 1487 N N . ALA A 1 194 ? 14.174 -2.083 -27.544 1.00 95.25 194 ALA A N 1
ATOM 1488 C CA . ALA A 1 194 ? 14.883 -2.057 -26.265 1.00 95.25 194 ALA A CA 1
ATOM 1489 C C . ALA A 1 194 ? 14.287 -3.059 -25.269 1.00 95.25 194 ALA A C 1
ATOM 1491 O O . ALA A 1 194 ? 13.099 -2.970 -24.948 1.00 95.25 194 ALA A O 1
ATOM 1492 N N . TYR A 1 195 ? 15.123 -3.951 -24.750 1.00 96.31 195 TYR A N 1
ATOM 1493 C CA . TYR A 1 195 ? 14.791 -4.912 -23.705 1.00 96.31 195 TYR A CA 1
ATOM 1494 C C . TYR A 1 195 ? 15.605 -4.632 -22.454 1.00 96.31 195 TYR A C 1
ATOM 1496 O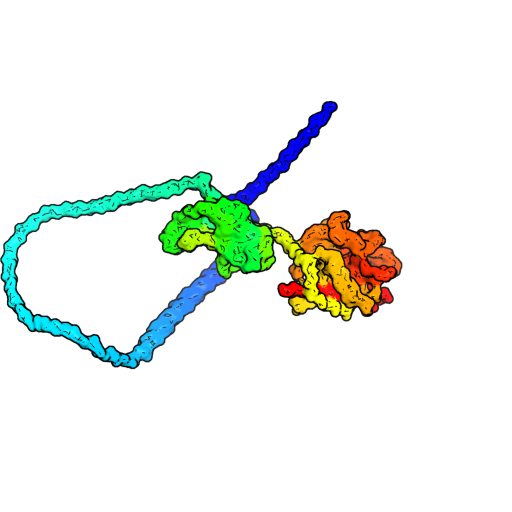 O . TYR A 1 195 ? 16.772 -4.243 -22.524 1.00 96.31 195 TYR A O 1
ATOM 1504 N N . TYR A 1 196 ? 14.968 -4.814 -21.306 1.00 96.69 196 TYR A N 1
ATOM 1505 C CA . TYR A 1 196 ? 15.535 -4.482 -20.019 1.00 96.69 196 TYR A CA 1
ATOM 1506 C C . TYR A 1 196 ? 15.230 -5.562 -18.991 1.00 96.69 196 TYR A C 1
ATOM 1508 O O . TYR A 1 196 ? 14.074 -5.879 -18.706 1.00 96.69 196 TYR A O 1
ATOM 1516 N N . ARG A 1 197 ? 16.281 -6.107 -18.389 1.00 96.56 197 ARG A N 1
ATOM 1517 C CA . ARG A 1 197 ? 16.181 -7.097 -17.326 1.00 96.56 197 ARG A CA 1
ATOM 1518 C C . ARG A 1 197 ? 16.361 -6.418 -15.982 1.00 96.56 197 ARG A C 1
ATOM 1520 O O . ARG A 1 197 ? 17.473 -6.038 -15.614 1.00 96.56 197 ARG A O 1
ATOM 1527 N N . VAL A 1 198 ? 15.290 -6.330 -15.205 1.00 96.94 198 VAL A N 1
ATOM 1528 C CA . VAL A 1 198 ? 15.325 -5.698 -13.884 1.00 96.94 198 VAL A CA 1
ATOM 1529 C C . VAL A 1 198 ? 16.066 -6.602 -12.904 1.00 96.94 198 VAL A C 1
ATOM 1531 O O . VAL A 1 198 ? 15.659 -7.734 -12.637 1.00 96.94 198 VAL A O 1
ATOM 1534 N N . THR A 1 199 ? 17.164 -6.103 -12.338 1.00 96.25 199 THR A N 1
ATOM 1535 C CA . THR A 1 199 ? 17.966 -6.831 -11.339 1.00 96.25 199 THR A CA 1
ATOM 1536 C C . THR A 1 199 ? 17.909 -6.203 -9.954 1.00 96.25 199 THR A C 1
ATOM 1538 O O . THR A 1 199 ? 18.319 -6.840 -8.987 1.00 96.25 199 THR A O 1
ATOM 1541 N N . THR A 1 200 ? 17.434 -4.961 -9.840 1.00 95.44 200 THR A N 1
ATOM 1542 C CA . THR A 1 200 ? 17.333 -4.204 -8.587 1.00 95.44 200 THR A CA 1
ATOM 1543 C C . THR A 1 200 ? 16.190 -3.193 -8.679 1.00 95.44 200 THR A C 1
ATOM 1545 O O . THR A 1 200 ? 16.111 -2.449 -9.654 1.00 95.44 200 THR A O 1
ATOM 1548 N N . ILE A 1 201 ? 15.357 -3.110 -7.638 1.00 95.38 201 ILE A N 1
ATOM 1549 C CA . ILE A 1 201 ? 14.446 -1.979 -7.416 1.00 95.38 201 ILE A CA 1
ATOM 1550 C C . ILE A 1 201 ? 15.198 -0.947 -6.568 1.00 95.38 201 ILE A C 1
ATOM 1552 O O . ILE A 1 201 ? 15.588 -1.243 -5.439 1.00 95.38 201 ILE A O 1
ATOM 1556 N N . ILE A 1 202 ? 15.469 0.235 -7.123 1.00 94.81 202 ILE A N 1
ATOM 1557 C CA . ILE A 1 202 ? 16.208 1.306 -6.432 1.00 94.81 202 ILE A CA 1
ATOM 1558 C C . ILE A 1 202 ? 15.236 2.153 -5.608 1.00 94.81 202 ILE A C 1
ATOM 1560 O O . ILE A 1 202 ? 15.499 2.443 -4.440 1.00 94.81 202 ILE A O 1
ATOM 1564 N N . SER A 1 203 ? 14.108 2.528 -6.206 1.00 93.19 203 SER A N 1
ATOM 1565 C CA . SER A 1 203 ? 12.986 3.180 -5.530 1.00 93.19 203 SER A CA 1
ATOM 1566 C C . SER A 1 203 ? 11.701 2.983 -6.324 1.00 93.19 203 SER A C 1
ATOM 1568 O O . SER A 1 203 ? 11.748 2.833 -7.540 1.00 93.19 203 SER A O 1
ATOM 1570 N N . ALA A 1 204 ? 10.562 3.049 -5.650 1.00 92.00 204 ALA A N 1
ATOM 1571 C CA . ALA A 1 204 ? 9.251 3.090 -6.277 1.00 92.00 204 ALA A CA 1
ATOM 1572 C C . ALA A 1 204 ? 8.394 4.134 -5.566 1.00 92.00 204 ALA A C 1
ATOM 1574 O O . ALA A 1 204 ? 8.577 4.374 -4.368 1.00 92.00 204 ALA A O 1
ATOM 1575 N N . GLU A 1 205 ? 7.469 4.745 -6.296 1.00 88.81 205 GLU A N 1
ATOM 1576 C CA . GLU A 1 205 ? 6.366 5.465 -5.673 1.00 88.81 205 GLU A CA 1
ATOM 1577 C C . GLU A 1 205 ? 5.593 4.524 -4.735 1.00 88.81 205 GLU A C 1
ATOM 1579 O O . GLU A 1 205 ? 5.489 3.318 -5.010 1.00 88.81 205 GLU A O 1
ATOM 1584 N N . PRO A 1 206 ? 5.089 5.044 -3.601 1.00 81.31 206 PRO A N 1
ATOM 1585 C CA . PRO A 1 206 ? 4.275 4.246 -2.700 1.00 81.31 206 PRO A CA 1
ATOM 1586 C C . PRO A 1 206 ? 3.053 3.710 -3.445 1.00 81.31 206 PRO A C 1
ATOM 1588 O O . PRO A 1 206 ? 2.567 4.306 -4.406 1.00 81.31 206 PRO A O 1
ATOM 1591 N N . GLU A 1 207 ? 2.585 2.549 -3.009 1.00 81.50 207 GLU A N 1
ATOM 1592 C CA . GLU A 1 207 ? 1.296 2.036 -3.451 1.00 81.50 207 GLU A CA 1
ATOM 1593 C C . GLU A 1 207 ? 0.205 3.032 -3.045 1.00 81.50 207 GLU A C 1
ATOM 1595 O O . GLU A 1 207 ? 0.206 3.530 -1.915 1.00 81.50 207 GLU A O 1
ATOM 1600 N N . MET A 1 208 ? -0.681 3.341 -3.989 1.00 77.19 208 MET A N 1
ATOM 1601 C CA . MET A 1 208 ? -1.869 4.149 -3.745 1.00 77.19 208 MET A CA 1
ATOM 1602 C C . MET A 1 208 ? -3.075 3.227 -3.678 1.00 77.19 208 MET A C 1
ATOM 1604 O O . MET A 1 208 ? -3.174 2.292 -4.472 1.00 77.19 208 MET A O 1
ATOM 1608 N N . ASP A 1 209 ? -3.979 3.503 -2.747 1.00 75.25 209 ASP A N 1
ATOM 1609 C CA . ASP A 1 209 ? -5.224 2.752 -2.627 1.00 75.25 209 ASP A CA 1
ATOM 1610 C C . ASP A 1 209 ? -6.179 3.047 -3.800 1.00 75.25 209 ASP A C 1
ATOM 1612 O O . ASP A 1 209 ? -6.245 4.185 -4.287 1.00 75.25 209 ASP A O 1
ATOM 1616 N N . ASP A 1 210 ? -6.938 2.044 -4.254 1.00 78.12 210 ASP A N 1
ATOM 1617 C CA . ASP A 1 210 ? -8.019 2.265 -5.221 1.00 78.12 210 ASP A CA 1
ATOM 1618 C C . ASP A 1 210 ? -9.149 3.034 -4.509 1.00 78.12 210 ASP A C 1
ATOM 1620 O O . ASP A 1 210 ? -9.678 2.564 -3.506 1.00 78.12 210 ASP A O 1
ATOM 1624 N N . PRO A 1 211 ? -9.574 4.220 -4.992 1.00 75.12 211 PRO A N 1
ATOM 1625 C CA . PRO A 1 211 ? -10.675 4.967 -4.383 1.00 75.12 211 PRO A CA 1
ATOM 1626 C C . PRO A 1 211 ? -12.062 4.291 -4.505 1.00 75.12 211 PRO A C 1
ATOM 1628 O O . PRO A 1 211 ? -13.085 4.901 -4.159 1.00 75.12 211 PRO A O 1
ATOM 1631 N N . GLY A 1 212 ? -12.125 3.096 -5.098 1.00 84.12 212 GLY A N 1
ATOM 1632 C CA . GLY A 1 212 ? -13.319 2.310 -5.372 1.00 84.12 212 GLY A CA 1
ATOM 1633 C C . GLY A 1 212 ? -14.042 1.744 -4.145 1.00 84.12 212 GLY A C 1
ATOM 1634 O O . GLY A 1 212 ? -13.651 1.902 -2.997 1.00 84.12 212 GLY A O 1
ATOM 1635 N N . ILE A 1 213 ? -15.180 1.096 -4.413 1.00 90.75 213 ILE A N 1
ATOM 1636 C CA . ILE A 1 213 ? -15.866 0.261 -3.420 1.00 90.75 213 ILE A CA 1
ATOM 1637 C C . ILE A 1 213 ? -15.464 -1.176 -3.691 1.00 90.75 213 ILE A C 1
ATOM 1639 O O . ILE A 1 213 ? -15.803 -1.717 -4.746 1.00 90.75 213 ILE A O 1
ATOM 1643 N N . HIS A 1 214 ? -14.835 -1.797 -2.707 1.00 92.94 214 HIS A N 1
ATOM 1644 C CA . HIS A 1 214 ? -14.344 -3.158 -2.806 1.00 92.94 214 HIS A CA 1
ATOM 1645 C C . HIS A 1 214 ? -15.350 -4.177 -2.271 1.00 92.94 214 HIS A C 1
ATOM 1647 O O . HIS A 1 214 ? -16.451 -3.876 -1.783 1.00 92.94 214 HIS A O 1
ATOM 1653 N N . ARG A 1 215 ? -14.955 -5.445 -2.334 1.00 94.88 215 ARG A N 1
ATOM 1654 C CA . ARG A 1 215 ? -15.627 -6.498 -1.583 1.00 94.88 215 ARG A CA 1
ATOM 1655 C C . ARG A 1 215 ? -15.060 -6.528 -0.168 1.00 94.88 215 ARG A C 1
ATOM 1657 O O . ARG A 1 215 ? -13.854 -6.636 0.003 1.00 94.88 215 ARG A O 1
ATOM 1664 N N . TYR A 1 216 ? -15.936 -6.561 0.839 1.00 97.00 216 TYR A N 1
ATOM 1665 C CA . TYR A 1 216 ? -15.523 -6.650 2.244 1.00 97.00 216 TYR A CA 1
ATOM 1666 C C . TYR A 1 216 ? -16.083 -7.885 2.948 1.00 97.00 216 TYR A C 1
ATOM 1668 O O . TYR A 1 216 ? -17.148 -8.406 2.598 1.00 97.00 216 TYR A O 1
ATOM 1676 N N . GLN A 1 217 ? -15.382 -8.333 3.985 1.00 97.75 217 GLN A N 1
ATOM 1677 C CA . GLN A 1 217 ? -15.825 -9.374 4.906 1.00 97.75 217 GLN A CA 1
ATOM 1678 C C . GLN A 1 217 ? -15.625 -8.920 6.351 1.00 97.75 217 GLN A C 1
ATOM 1680 O O . GLN A 1 217 ? -14.528 -8.554 6.757 1.00 97.75 217 GLN A O 1
ATOM 1685 N N . ILE A 1 218 ? -16.688 -9.011 7.148 1.00 98.38 218 ILE A N 1
ATOM 1686 C CA . ILE A 1 218 ? -16.643 -8.739 8.586 1.00 98.38 218 ILE A CA 1
ATOM 1687 C C . ILE A 1 218 ? -16.246 -10.016 9.322 1.00 98.38 218 ILE A C 1
ATOM 1689 O O . ILE A 1 218 ? -16.883 -11.061 9.150 1.00 98.38 218 ILE A O 1
ATOM 1693 N N . VAL A 1 219 ? -15.250 -9.922 10.199 1.00 98.25 219 VAL A N 1
ATOM 1694 C CA . VAL A 1 219 ? -14.887 -10.990 11.132 1.00 98.25 219 VAL A CA 1
ATOM 1695 C C . VAL A 1 219 ? -14.993 -10.467 12.559 1.00 98.25 219 VAL A C 1
ATOM 1697 O O . VAL A 1 219 ? -14.473 -9.406 12.879 1.00 98.25 219 VAL A O 1
ATOM 1700 N N . VAL A 1 220 ? -15.679 -11.215 13.425 1.00 98.12 220 VAL A N 1
ATOM 1701 C CA . VAL A 1 220 ? -15.758 -10.934 14.865 1.00 98.12 220 VAL A CA 1
ATOM 1702 C C . VAL A 1 220 ? -14.998 -12.035 15.585 1.00 98.12 220 VAL A C 1
ATOM 1704 O O . VAL A 1 220 ? -15.451 -13.182 15.607 1.00 98.12 220 VAL A O 1
ATOM 1707 N N . ASP A 1 221 ? -13.832 -11.690 16.118 1.00 96.88 221 ASP A N 1
ATOM 1708 C CA . ASP A 1 221 ? -12.948 -12.587 16.853 1.00 96.88 221 ASP A CA 1
ATOM 1709 C C . ASP A 1 221 ? -12.007 -11.766 17.747 1.00 96.88 221 ASP A C 1
ATOM 1711 O O . ASP A 1 221 ? -11.539 -10.700 17.345 1.00 96.88 221 ASP A O 1
ATOM 1715 N N . ASP A 1 222 ? -11.721 -12.272 18.948 1.00 96.81 222 ASP A N 1
ATOM 1716 C CA . ASP A 1 222 ? -10.786 -11.647 19.892 1.00 96.81 222 ASP A CA 1
ATOM 1717 C C . ASP A 1 222 ? -9.344 -11.946 19.445 1.00 96.81 222 ASP A C 1
ATOM 1719 O O . ASP A 1 222 ? -8.671 -12.813 20.005 1.00 96.81 222 ASP A O 1
ATOM 1723 N N . CYS A 1 223 ? -8.884 -11.253 18.405 1.00 96.06 223 CYS A N 1
ATOM 1724 C CA . CYS A 1 223 ? -7.516 -11.334 17.901 1.00 96.06 223 CYS A CA 1
ATOM 1725 C C . CYS A 1 223 ? -6.762 -10.014 18.096 1.00 96.06 223 CYS A C 1
ATOM 1727 O O . CYS A 1 223 ? -7.367 -8.966 18.335 1.00 96.06 223 CYS A O 1
ATOM 1729 N N . SER A 1 224 ? -5.437 -10.059 17.988 1.00 98.44 224 SER A N 1
ATOM 1730 C CA . SER A 1 224 ? -4.623 -8.849 17.856 1.00 98.44 224 SER A CA 1
ATOM 1731 C C . SER A 1 224 ? -4.760 -8.241 16.453 1.00 98.44 224 SER A C 1
ATOM 1733 O O . SER A 1 224 ? -5.232 -8.895 15.518 1.00 98.44 224 SER A O 1
ATOM 1735 N N . TRP A 1 225 ? -4.316 -6.997 16.280 1.00 98.38 225 TRP A N 1
ATOM 1736 C CA . TRP A 1 225 ? -4.241 -6.350 14.967 1.00 98.38 225 TRP A CA 1
ATOM 1737 C C . TRP A 1 225 ? -3.300 -7.099 14.014 1.00 98.38 225 TRP A C 1
ATOM 1739 O O . TRP A 1 225 ? -3.639 -7.321 12.857 1.00 98.38 225 TRP A O 1
ATOM 1749 N N . GLU A 1 226 ? -2.152 -7.571 14.509 1.00 97.19 226 GLU A N 1
ATOM 1750 C CA . GLU A 1 226 ? -1.189 -8.343 13.711 1.00 97.19 226 GLU A CA 1
ATOM 1751 C C . GLU A 1 226 ? -1.769 -9.700 13.272 1.00 97.19 226 GLU A C 1
ATOM 1753 O O . GLU A 1 226 ? -1.599 -10.119 12.127 1.00 97.19 226 GLU A O 1
ATOM 1758 N N . GLU A 1 227 ? -2.525 -10.369 14.148 1.00 98.12 227 GLU A N 1
ATOM 1759 C CA . GLU A 1 227 ? -3.260 -11.583 13.784 1.00 98.12 227 GLU A CA 1
ATOM 1760 C C . GLU A 1 227 ? -4.354 -11.294 12.750 1.00 98.12 227 GLU A C 1
ATOM 1762 O O . GLU A 1 227 ? -4.564 -12.103 11.847 1.00 98.12 227 GLU A O 1
ATOM 1767 N N . ALA A 1 228 ? -5.048 -10.160 12.866 1.00 98.19 228 ALA A N 1
ATOM 1768 C CA . ALA A 1 228 ? -6.063 -9.733 11.910 1.00 98.19 228 ALA A CA 1
ATOM 1769 C C . ALA A 1 228 ? -5.450 -9.444 10.529 1.00 98.19 228 ALA A C 1
ATOM 1771 O O . ALA A 1 228 ? -5.985 -9.904 9.518 1.00 98.19 228 ALA A O 1
ATOM 1772 N N . LEU A 1 229 ? -4.299 -8.765 10.487 1.00 96.75 229 LEU A N 1
ATOM 1773 C CA . LEU A 1 229 ? -3.524 -8.506 9.272 1.00 96.75 229 LEU A CA 1
ATOM 1774 C C . LEU A 1 229 ? -3.141 -9.820 8.582 1.00 96.75 229 LEU A C 1
ATOM 1776 O O . LEU A 1 229 ? -3.500 -10.045 7.426 1.00 96.75 229 LEU A O 1
ATOM 1780 N N . TYR A 1 230 ? -2.510 -10.734 9.322 1.00 96.31 230 TYR A N 1
ATOM 1781 C CA . TYR A 1 230 ? -2.097 -12.037 8.801 1.00 96.31 230 TYR A CA 1
ATOM 1782 C C . TYR A 1 230 ? -3.279 -12.871 8.281 1.00 96.31 230 TYR A C 1
ATOM 1784 O O . TYR A 1 230 ? -3.236 -13.417 7.180 1.00 96.31 230 TYR A O 1
ATOM 1792 N N . ARG A 1 231 ? -4.383 -12.946 9.034 1.00 97.25 231 ARG A N 1
ATOM 1793 C CA . ARG A 1 231 ? -5.570 -13.724 8.631 1.00 97.25 231 ARG A CA 1
ATOM 1794 C C . ARG A 1 231 ? -6.306 -13.120 7.438 1.00 97.25 231 ARG A C 1
ATOM 1796 O O . ARG A 1 231 ? -6.997 -13.851 6.727 1.00 97.25 231 ARG A O 1
ATOM 1803 N N . SER A 1 232 ? -6.194 -11.810 7.235 1.00 96.62 232 SER A N 1
ATOM 1804 C CA . SER A 1 232 ? -6.714 -11.134 6.044 1.00 96.62 232 SER A CA 1
ATOM 1805 C C . SER A 1 232 ? -5.925 -11.570 4.808 1.00 96.62 232 SER A C 1
ATOM 1807 O O . SER A 1 232 ? -6.525 -12.043 3.841 1.00 96.62 232 SER A O 1
ATOM 1809 N N . GLN A 1 233 ? -4.589 -11.564 4.901 1.00 94.06 233 GLN A N 1
ATOM 1810 C CA . GLN A 1 233 ? -3.684 -12.036 3.843 1.00 94.06 233 GLN A CA 1
ATOM 1811 C C . GLN A 1 233 ? -3.908 -13.512 3.497 1.00 94.06 233 GLN A C 1
ATOM 1813 O O . GLN A 1 233 ? -3.992 -13.864 2.322 1.00 94.06 233 GLN A O 1
ATOM 1818 N N . GLU A 1 234 ? -4.071 -14.391 4.495 1.00 94.88 234 GLU A N 1
ATOM 1819 C CA . GLU A 1 234 ? -4.350 -15.819 4.257 1.00 94.88 234 GLU A CA 1
ATOM 1820 C C . GLU A 1 234 ? -5.649 -16.058 3.469 1.00 94.88 234 GLU A C 1
ATOM 1822 O O . GLU A 1 234 ? -5.798 -17.087 2.807 1.00 94.88 234 GLU A O 1
ATOM 1827 N N . GLN A 1 235 ? -6.592 -15.115 3.526 1.00 94.12 235 GLN A N 1
ATOM 1828 C CA . GLN A 1 235 ? -7.843 -15.160 2.769 1.00 94.12 235 GLN A CA 1
ATOM 1829 C C . GLN A 1 235 ? -7.728 -14.509 1.383 1.00 94.12 235 GLN A C 1
ATOM 1831 O O . GLN A 1 235 ? -8.691 -14.559 0.619 1.00 94.12 235 GLN A O 1
ATOM 1836 N N . GLY A 1 236 ? -6.563 -13.959 1.032 1.00 91.50 236 GLY A N 1
ATOM 1837 C CA . GLY A 1 236 ? -6.327 -13.236 -0.216 1.00 91.50 236 GLY A CA 1
ATOM 1838 C C . GLY A 1 236 ? -6.826 -11.791 -0.191 1.00 91.50 236 GLY A C 1
ATOM 1839 O O . GLY A 1 236 ? -7.121 -11.250 -1.249 1.00 91.50 236 GLY A O 1
ATOM 1840 N N . GLY A 1 237 ? -6.977 -11.202 0.997 1.00 93.44 237 GLY A N 1
ATOM 1841 C CA . GLY A 1 237 ? -7.316 -9.792 1.187 1.00 93.44 237 GLY A CA 1
ATOM 1842 C C . GLY A 1 237 ? -6.324 -9.089 2.115 1.00 93.44 237 GLY A C 1
ATOM 1843 O O . GLY A 1 237 ? -5.267 -9.623 2.443 1.00 93.44 237 GLY A O 1
ATOM 1844 N N . TYR A 1 238 ? -6.682 -7.906 2.589 1.00 95.00 238 TYR A N 1
ATOM 1845 C CA . TYR A 1 238 ? -5.925 -7.126 3.576 1.00 95.00 238 TYR A CA 1
ATOM 1846 C C . TYR A 1 238 ? -6.901 -6.439 4.536 1.00 95.00 238 TYR A C 1
ATOM 1848 O O . TYR A 1 238 ? -8.119 -6.519 4.362 1.00 95.00 238 TYR A O 1
ATOM 1856 N N . LEU A 1 239 ? -6.392 -5.845 5.617 1.00 97.31 239 LEU A N 1
ATOM 1857 C CA . LEU A 1 239 ? -7.254 -5.090 6.524 1.00 97.31 239 LEU A CA 1
ATOM 1858 C C . LEU A 1 239 ? -7.789 -3.858 5.805 1.00 97.31 239 LEU A C 1
ATOM 1860 O O . LEU A 1 239 ? -7.006 -3.104 5.239 1.00 97.31 239 LEU A O 1
ATOM 1864 N N . ALA A 1 240 ? -9.101 -3.653 5.883 1.00 96.50 240 ALA A N 1
ATOM 1865 C CA . ALA A 1 240 ? -9.776 -2.623 5.114 1.00 96.50 240 ALA A CA 1
ATOM 1866 C C . ALA A 1 240 ? -9.178 -1.235 5.339 1.00 96.50 240 ALA A C 1
ATOM 1868 O O . ALA A 1 240 ? -8.824 -0.860 6.469 1.00 96.50 240 ALA A O 1
ATOM 1869 N N . ARG A 1 241 ? -9.101 -0.494 4.243 1.00 94.56 241 ARG A N 1
ATOM 1870 C CA . ARG A 1 241 ? -8.672 0.895 4.174 1.00 94.56 241 ARG A CA 1
ATOM 1871 C C . ARG A 1 241 ? -9.906 1.752 3.885 1.00 94.56 241 ARG A C 1
ATOM 1873 O O . ARG A 1 241 ? -11.018 1.251 3.722 1.00 94.56 241 ARG A O 1
ATOM 1880 N N . ILE A 1 242 ? -9.748 3.065 3.996 1.00 92.56 242 ILE A N 1
ATOM 1881 C CA . ILE A 1 242 ? -10.812 4.018 3.676 1.00 92.56 242 ILE A CA 1
ATOM 1882 C C . ILE A 1 242 ? -10.189 5.122 2.836 1.00 92.56 242 ILE A C 1
ATOM 1884 O O . ILE A 1 242 ? -9.495 6.006 3.348 1.00 92.56 242 ILE A O 1
ATOM 1888 N N . SER A 1 243 ? -10.468 5.055 1.547 1.00 87.81 243 SER A N 1
ATOM 1889 C CA . SER A 1 243 ? -9.945 5.901 0.481 1.00 87.81 243 SER A CA 1
ATOM 1890 C C . SER A 1 243 ? -10.916 7.030 0.100 1.00 87.81 243 SER A C 1
ATOM 1892 O O . SER A 1 243 ? -10.507 8.062 -0.438 1.00 87.81 243 SER A O 1
ATOM 1894 N N . SER A 1 244 ? -12.213 6.887 0.416 1.00 89.12 244 SER A N 1
ATOM 1895 C CA . SER A 1 244 ? -13.244 7.871 0.060 1.00 89.12 244 SER A CA 1
ATOM 1896 C C . SER A 1 244 ? -14.391 8.000 1.080 1.00 89.12 244 SER A C 1
ATOM 1898 O O . SER A 1 244 ? -14.672 7.079 1.854 1.00 89.12 244 SER A O 1
ATOM 1900 N N . PRO A 1 245 ? -15.117 9.139 1.093 1.00 91.88 245 PRO A N 1
ATOM 1901 C CA . PRO A 1 245 ? -16.345 9.285 1.877 1.00 91.88 245 PRO A CA 1
ATOM 1902 C C . PRO A 1 245 ? -17.436 8.269 1.526 1.00 91.88 245 PRO A C 1
ATOM 1904 O O . PRO A 1 245 ? -18.201 7.848 2.397 1.00 91.88 245 PRO A O 1
ATOM 1907 N N . GLU A 1 246 ? -17.531 7.899 0.251 1.00 93.31 246 GLU A N 1
ATOM 1908 C CA . GLU A 1 246 ? -18.454 6.888 -0.251 1.00 93.31 246 GLU A CA 1
ATOM 1909 C C . GLU A 1 246 ? -18.111 5.503 0.304 1.00 93.31 246 GLU A C 1
ATOM 1911 O O . GLU A 1 246 ? -19.010 4.790 0.756 1.00 93.31 246 GLU A O 1
ATOM 1916 N N . GLU A 1 247 ? -16.824 5.156 0.339 1.00 93.81 247 GLU A N 1
ATOM 1917 C CA . GLU A 1 247 ? -16.328 3.913 0.927 1.00 93.81 247 GLU A CA 1
ATOM 1918 C C . GLU A 1 247 ? -16.556 3.864 2.437 1.00 93.81 247 GLU A C 1
ATOM 1920 O O . GLU A 1 247 ? -17.124 2.895 2.944 1.00 93.81 247 GLU A O 1
ATOM 1925 N N . TYR A 1 248 ? -16.248 4.950 3.152 1.00 94.94 248 TYR A N 1
ATOM 1926 C CA . TYR A 1 248 ? -16.564 5.077 4.575 1.00 94.94 248 TYR A CA 1
ATOM 1927 C C . TYR A 1 248 ? -18.053 4.810 4.847 1.00 94.94 248 TYR A C 1
ATOM 1929 O O . TYR A 1 248 ? -18.411 4.051 5.754 1.00 94.94 248 TYR A O 1
ATOM 1937 N N . GLN A 1 249 ? -18.946 5.418 4.059 1.00 95.31 249 GLN A N 1
ATOM 1938 C CA . GLN A 1 249 ? -20.388 5.229 4.217 1.00 95.31 249 GLN A CA 1
ATOM 1939 C C . GLN A 1 249 ? -20.798 3.780 3.922 1.00 95.31 249 GLN A C 1
ATOM 1941 O O . GLN A 1 249 ? -21.584 3.201 4.670 1.00 95.31 249 GLN A O 1
ATOM 1946 N N . TYR A 1 250 ? -20.243 3.174 2.872 1.00 96.25 250 TYR A N 1
ATOM 1947 C CA . TYR A 1 250 ? -20.518 1.786 2.510 1.00 96.25 250 TYR A CA 1
ATOM 1948 C C . TYR A 1 250 ? -20.090 0.806 3.610 1.00 96.25 250 TYR A C 1
ATOM 1950 O O . TYR A 1 250 ? -20.891 -0.030 4.044 1.00 96.25 250 TYR A O 1
ATOM 1958 N N . ILE A 1 251 ? -18.855 0.943 4.106 1.00 97.00 251 ILE A N 1
ATOM 1959 C CA . ILE A 1 251 ? -18.322 0.124 5.198 1.00 97.00 251 ILE A CA 1
ATOM 1960 C C . ILE A 1 251 ? -19.197 0.300 6.439 1.00 97.00 251 ILE A C 1
ATOM 1962 O O . ILE A 1 251 ? -19.675 -0.683 6.996 1.00 97.00 251 ILE A O 1
ATOM 1966 N N . THR A 1 252 ? -19.480 1.534 6.860 1.00 97.12 252 THR A N 1
ATOM 1967 C CA . THR A 1 252 ? -20.256 1.784 8.087 1.00 97.12 252 THR A CA 1
ATOM 1968 C C . THR A 1 252 ? -21.705 1.297 8.014 1.00 97.12 252 THR A C 1
ATOM 1970 O O . THR A 1 252 ? -22.226 0.806 9.020 1.00 97.12 252 THR A O 1
ATOM 1973 N N . ASP A 1 253 ? -22.342 1.338 6.841 1.00 96.69 253 ASP A N 1
ATOM 1974 C CA . ASP A 1 253 ? -23.678 0.771 6.632 1.00 96.69 253 ASP A CA 1
ATOM 1975 C C . ASP A 1 253 ? -23.697 -0.759 6.773 1.00 96.69 253 ASP A C 1
ATOM 1977 O O . ASP A 1 253 ? -24.662 -1.326 7.302 1.00 96.69 253 ASP A O 1
ATOM 1981 N N . MET A 1 254 ? -22.622 -1.436 6.361 1.00 96.81 254 MET A N 1
ATOM 1982 C CA . MET A 1 254 ? -22.454 -2.881 6.541 1.00 96.81 254 MET A CA 1
ATOM 1983 C C . MET A 1 254 ? -22.366 -3.272 8.029 1.00 96.81 254 MET A C 1
ATOM 1985 O O . MET A 1 254 ? -22.752 -4.378 8.410 1.00 96.81 254 MET A O 1
ATOM 1989 N N . LEU A 1 255 ? -21.908 -2.356 8.889 1.00 97.50 255 LEU A N 1
ATOM 1990 C CA . LEU A 1 255 ? -21.665 -2.601 10.315 1.00 97.50 255 LEU A CA 1
ATOM 1991 C C . LEU A 1 255 ? -22.877 -2.325 11.221 1.00 97.50 255 LEU A C 1
ATOM 1993 O O . LEU A 1 255 ? -22.764 -2.446 12.440 1.00 97.50 255 LEU A O 1
ATOM 1997 N N . ASN A 1 256 ? -24.047 -1.976 10.677 1.00 92.19 256 ASN A N 1
ATOM 1998 C CA . ASN A 1 256 ? -25.220 -1.550 11.460 1.00 92.19 256 ASN A CA 1
ATOM 1999 C C . ASN A 1 256 ? -25.664 -2.537 12.567 1.00 92.19 256 ASN A C 1
ATOM 2001 O O . ASN A 1 256 ? -26.151 -2.108 13.615 1.00 92.19 256 ASN A O 1
ATOM 2005 N N . ASP A 1 257 ? -25.456 -3.844 12.380 1.00 95.62 257 ASP A N 1
ATOM 2006 C CA . ASP A 1 257 ? -25.783 -4.880 13.376 1.00 95.62 257 ASP A CA 1
ATOM 2007 C C . ASP A 1 257 ? -24.654 -5.141 14.400 1.00 95.62 257 ASP A C 1
ATOM 2009 O O . ASP A 1 257 ? -24.814 -5.952 15.313 1.00 95.62 257 ASP A O 1
ATOM 2013 N N . TYR A 1 258 ? -23.526 -4.432 14.286 1.00 97.38 258 TYR A N 1
ATOM 2014 C CA . TYR A 1 258 ? -22.281 -4.668 15.028 1.00 97.38 258 TYR A CA 1
ATOM 2015 C C . TYR A 1 258 ? -21.838 -3.469 15.876 1.00 97.38 258 TYR A C 1
ATOM 2017 O O . TYR A 1 258 ? -20.675 -3.355 16.245 1.00 97.38 258 TYR A O 1
ATOM 2025 N N . THR A 1 259 ? -22.765 -2.579 16.234 1.00 97.50 259 THR A N 1
ATOM 2026 C CA . THR A 1 259 ? -22.495 -1.334 16.990 1.00 97.50 259 THR A CA 1
ATOM 2027 C C . THR A 1 259 ? -21.835 -1.515 18.367 1.00 97.50 259 THR A C 1
ATOM 2029 O O . THR A 1 259 ? -21.481 -0.535 19.015 1.00 97.50 259 THR A O 1
ATOM 2032 N N . ASN A 1 260 ? -21.678 -2.748 18.849 1.00 97.12 260 ASN A N 1
ATOM 2033 C CA . ASN A 1 260 ? -20.972 -3.079 20.085 1.00 97.12 260 ASN A CA 1
ATOM 2034 C C . ASN A 1 260 ? -19.594 -3.726 19.860 1.00 97.12 260 ASN A C 1
ATOM 2036 O O . ASN A 1 260 ? -19.037 -4.243 20.829 1.00 97.12 260 ASN A O 1
ATOM 2040 N N . ILE A 1 261 ? -19.100 -3.768 18.619 1.00 98.44 261 ILE A N 1
ATOM 2041 C CA . ILE A 1 261 ? -17.816 -4.355 18.221 1.00 98.44 261 ILE A CA 1
ATOM 2042 C C . ILE A 1 261 ? -16.844 -3.239 17.818 1.00 98.44 261 ILE A C 1
ATOM 2044 O O . ILE A 1 261 ? -17.241 -2.261 17.186 1.00 98.44 261 ILE A O 1
ATOM 2048 N N . HIS A 1 262 ? -15.575 -3.400 18.184 1.00 98.38 262 HIS A N 1
ATOM 2049 C CA . HIS A 1 262 ? -14.459 -2.561 17.758 1.00 98.38 262 HIS A CA 1
ATOM 2050 C C . HIS A 1 262 ? -13.719 -3.261 16.620 1.00 98.38 262 HIS A C 1
ATOM 2052 O O . HIS A 1 262 ? -13.187 -4.354 16.821 1.00 98.38 262 HIS A O 1
ATOM 2058 N N . PHE A 1 263 ? -13.703 -2.651 15.436 1.00 98.81 263 PHE A N 1
ATOM 2059 C CA . PHE A 1 263 ? -13.156 -3.267 14.229 1.00 98.81 263 PHE A CA 1
ATOM 2060 C C . PHE A 1 263 ? -11.770 -2.732 13.902 1.00 98.81 263 PHE A C 1
ATOM 2062 O O . PHE A 1 263 ? -11.642 -1.548 13.618 1.00 98.81 263 PHE A O 1
ATOM 2069 N N . TYR A 1 264 ? -10.748 -3.583 13.889 1.00 98.81 264 TYR A N 1
ATOM 2070 C CA . TYR A 1 264 ? -9.455 -3.218 13.319 1.00 98.81 264 TYR A CA 1
ATOM 2071 C C . TYR A 1 264 ? -9.566 -2.931 11.817 1.00 98.81 264 TYR A C 1
ATOM 2073 O O . TYR A 1 264 ? -10.281 -3.629 11.090 1.00 98.81 264 TYR A O 1
ATOM 2081 N N . LEU A 1 265 ? -8.825 -1.909 11.389 1.00 98.00 265 LEU A N 1
ATOM 2082 C CA . LEU A 1 265 ? -8.610 -1.496 9.999 1.00 98.00 265 LEU A CA 1
ATOM 2083 C C . LEU A 1 265 ? -7.107 -1.518 9.687 1.00 98.00 265 LEU A C 1
ATOM 2085 O O . LEU A 1 265 ? -6.294 -1.669 10.598 1.00 98.00 265 LEU A O 1
ATOM 2089 N N . GLY A 1 266 ? -6.719 -1.318 8.428 1.00 96.75 266 GLY A N 1
ATOM 2090 C CA . GLY A 1 266 ? -5.319 -1.360 7.981 1.00 96.75 266 GLY A CA 1
ATOM 2091 C C . GLY A 1 266 ? -4.452 -0.183 8.438 1.00 96.75 266 GLY A C 1
ATOM 2092 O O . GLY A 1 266 ? -3.364 0.010 7.919 1.00 96.75 266 GLY A O 1
ATOM 2093 N N . GLY A 1 267 ? -4.925 0.653 9.360 1.00 95.94 267 GLY A N 1
ATOM 2094 C CA . GLY A 1 267 ? -4.205 1.845 9.790 1.00 95.94 267 GLY A CA 1
ATOM 2095 C C . GLY A 1 267 ? -3.247 1.549 10.940 1.00 95.94 267 GLY A C 1
ATOM 2096 O O . GLY A 1 267 ? -3.645 0.917 11.923 1.00 95.94 267 GLY A O 1
ATOM 2097 N N . ARG A 1 268 ? -2.006 2.039 10.863 1.00 96.50 268 ARG A N 1
ATOM 2098 C CA . ARG A 1 268 ? -1.060 2.018 11.991 1.00 96.50 268 ARG A CA 1
ATOM 2099 C C . ARG A 1 268 ? -0.130 3.223 11.996 1.00 96.50 268 ARG A C 1
ATOM 2101 O O . ARG A 1 268 ? 0.050 3.893 10.981 1.00 96.50 268 ARG A O 1
ATOM 2108 N N . ARG A 1 269 ? 0.464 3.486 13.157 1.00 95.38 269 ARG A N 1
ATOM 2109 C CA . ARG A 1 269 ? 1.405 4.583 13.357 1.00 95.38 269 ARG A CA 1
ATOM 2110 C C . ARG A 1 269 ? 2.779 4.241 12.801 1.00 95.38 269 ARG A C 1
ATOM 2112 O O . ARG A 1 269 ? 3.226 3.092 12.868 1.00 95.38 269 ARG A O 1
ATOM 2119 N N . ASP A 1 270 ? 3.460 5.258 12.298 1.00 89.00 270 ASP A N 1
ATOM 2120 C CA . ASP A 1 270 ? 4.868 5.163 11.960 1.00 89.00 270 ASP A CA 1
ATOM 2121 C C . ASP A 1 270 ? 5.794 5.099 13.183 1.00 89.00 270 ASP A C 1
ATOM 2123 O O . ASP A 1 270 ? 5.440 5.429 14.320 1.00 89.00 270 ASP A O 1
ATOM 2127 N N . ASP A 1 271 ? 7.033 4.682 12.935 1.00 80.00 271 ASP A N 1
ATOM 2128 C CA . ASP A 1 271 ? 8.065 4.606 13.971 1.00 80.00 271 ASP A CA 1
ATOM 2129 C C . ASP A 1 271 ? 8.551 6.003 14.414 1.00 80.00 271 ASP A C 1
ATOM 2131 O O . ASP A 1 271 ? 9.330 6.120 15.367 1.00 80.00 271 ASP A O 1
ATOM 2135 N N . THR A 1 272 ? 8.130 7.073 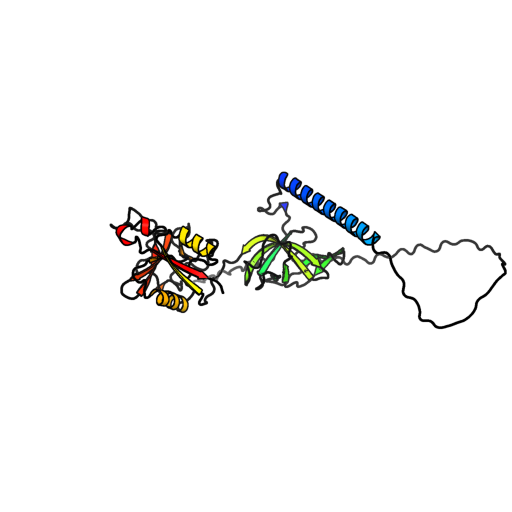13.721 1.00 70.69 272 THR A N 1
ATOM 2136 C CA . THR A 1 272 ? 8.557 8.458 13.982 1.00 70.69 272 THR A CA 1
ATOM 2137 C C . THR A 1 272 ? 7.643 9.195 14.966 1.00 70.69 272 THR A C 1
ATOM 2139 O O . THR A 1 272 ? 8.091 10.140 15.624 1.00 70.69 272 THR A O 1
ATOM 2142 N N . GLY A 1 273 ? 6.442 8.661 15.208 1.00 73.31 273 GLY A N 1
ATOM 2143 C CA . GLY A 1 273 ? 5.796 8.682 16.520 1.00 73.31 273 GLY A CA 1
ATOM 2144 C C . GLY A 1 273 ? 4.473 9.432 16.619 1.00 73.31 273 GLY A C 1
ATOM 2145 O O . GLY A 1 273 ? 3.948 9.524 17.729 1.00 73.31 273 GLY A O 1
ATOM 2146 N N . ALA A 1 274 ? 3.922 9.957 15.523 1.00 90.06 274 ALA A N 1
ATOM 2147 C CA . ALA A 1 274 ? 2.635 10.663 15.560 1.00 90.06 274 ALA A CA 1
ATOM 2148 C C . ALA A 1 274 ? 1.748 10.452 14.327 1.00 90.06 274 ALA A C 1
ATOM 2150 O O . ALA A 1 274 ? 0.539 10.656 14.422 1.00 90.06 274 ALA A O 1
ATOM 2151 N N . ASP A 1 275 ? 2.312 10.047 13.195 1.00 94.88 275 ASP A N 1
ATOM 2152 C CA . ASP A 1 275 ? 1.565 9.978 11.946 1.00 94.88 275 ASP A CA 1
ATOM 2153 C C . ASP A 1 275 ? 1.051 8.555 11.716 1.00 94.88 275 ASP A C 1
ATOM 2155 O O . ASP A 1 275 ? 1.789 7.578 11.871 1.00 94.88 275 ASP A O 1
ATOM 2159 N N . TYR A 1 276 ? -0.231 8.441 11.381 1.00 96.12 276 TYR A N 1
ATOM 2160 C CA . TYR A 1 276 ? -0.881 7.188 11.013 1.00 96.12 276 TYR A CA 1
ATOM 2161 C C . TYR A 1 276 ? -1.001 7.094 9.504 1.00 96.12 276 TYR A C 1
ATOM 2163 O O . TYR A 1 276 ? -1.298 8.084 8.844 1.00 96.12 276 TYR A O 1
ATOM 2171 N N . TYR A 1 277 ? -0.826 5.890 8.980 1.00 95.38 277 TYR A N 1
ATOM 2172 C CA . TYR A 1 277 ? -0.892 5.589 7.555 1.00 95.38 277 TYR A CA 1
ATOM 2173 C C . TYR A 1 277 ? -1.698 4.313 7.356 1.00 95.38 277 TYR A C 1
ATOM 2175 O O . TYR A 1 277 ? -1.721 3.445 8.239 1.00 95.38 277 TYR A O 1
ATOM 2183 N N . TRP A 1 278 ? -2.337 4.187 6.195 1.00 95.25 278 TRP A N 1
ATOM 2184 C CA . TRP A 1 278 ? -2.788 2.879 5.736 1.00 95.25 278 TRP A CA 1
ATOM 2185 C C . TRP A 1 278 ? -1.565 2.008 5.450 1.00 95.25 278 TRP A C 1
ATOM 2187 O O . TRP A 1 278 ? -0.485 2.523 5.145 1.00 95.25 278 TRP A O 1
ATOM 2197 N N . VAL A 1 279 ? -1.723 0.693 5.570 1.00 93.75 279 VAL A N 1
ATOM 2198 C CA . VAL A 1 279 ? -0.706 -0.255 5.122 1.00 93.75 279 VAL A CA 1
ATOM 2199 C C . VAL A 1 279 ? -1.244 -1.176 4.048 1.00 93.75 279 VAL A C 1
ATOM 2201 O O . VAL A 1 279 ? -2.416 -1.560 4.081 1.00 93.75 279 VAL A O 1
ATOM 2204 N N . ASN A 1 280 ? -0.371 -1.558 3.123 1.00 88.69 280 ASN A N 1
ATOM 2205 C CA . ASN A 1 280 ? -0.682 -2.573 2.131 1.00 88.69 280 ASN A CA 1
ATOM 2206 C C . ASN A 1 280 ? -0.640 -3.981 2.744 1.00 88.69 280 ASN A C 1
ATOM 2208 O O . ASN A 1 280 ? -0.370 -4.188 3.936 1.00 88.69 280 ASN A O 1
ATOM 2212 N N . LYS A 1 281 ? -0.890 -4.984 1.901 1.00 83.69 281 LYS A N 1
ATOM 2213 C CA . LYS A 1 281 ? -0.823 -6.396 2.289 1.00 83.69 281 LYS A CA 1
ATOM 2214 C C . LYS A 1 281 ? 0.578 -6.810 2.778 1.00 83.69 281 LYS A C 1
ATOM 2216 O O . LYS A 1 281 ? 0.654 -7.767 3.533 1.00 83.69 281 LYS A O 1
ATOM 2221 N N . GLU A 1 282 ? 1.663 -6.111 2.448 1.00 86.94 282 GLU A N 1
ATOM 2222 C CA . GLU A 1 282 ? 3.021 -6.349 2.972 1.00 86.94 282 GLU A CA 1
ATOM 2223 C C . GLU A 1 282 ? 3.325 -5.599 4.284 1.00 86.94 282 GLU A C 1
ATOM 2225 O O . GLU A 1 282 ? 4.423 -5.734 4.828 1.00 86.94 282 GLU A O 1
ATOM 2230 N N . ASN A 1 283 ? 2.350 -4.873 4.847 1.00 91.88 283 ASN A N 1
ATOM 2231 C CA . ASN A 1 283 ? 2.507 -4.000 6.017 1.00 91.88 283 ASN A CA 1
ATOM 2232 C C . ASN A 1 283 ? 3.397 -2.764 5.763 1.00 91.88 283 ASN A C 1
ATOM 2234 O O . ASN A 1 283 ? 3.961 -2.182 6.701 1.00 91.88 283 ASN A O 1
ATOM 2238 N N . GLU A 1 284 ? 3.536 -2.358 4.505 1.00 91.06 284 GLU A N 1
ATOM 2239 C CA . GLU A 1 284 ? 4.251 -1.155 4.088 1.00 91.06 284 GLU A CA 1
ATOM 2240 C C . GLU A 1 284 ? 3.300 0.040 4.079 1.00 91.06 284 GLU A C 1
ATOM 2242 O O . GLU A 1 284 ? 2.123 -0.098 3.760 1.00 91.06 284 GLU A O 1
ATOM 2247 N N . PHE A 1 285 ? 3.800 1.216 4.459 1.00 91.88 285 PHE A N 1
ATOM 2248 C CA . PHE A 1 285 ? 2.982 2.425 4.523 1.00 91.88 285 PHE A CA 1
ATOM 2249 C C . PHE A 1 285 ? 2.564 2.910 3.137 1.00 91.88 285 PHE A C 1
ATOM 2251 O O . PHE A 1 285 ? 3.385 2.962 2.219 1.00 91.88 285 PHE A O 1
ATOM 2258 N N . MET A 1 286 ? 1.305 3.321 3.037 1.00 89.50 286 MET A N 1
ATOM 2259 C CA . MET A 1 286 ? 0.674 3.854 1.836 1.00 89.50 286 MET A CA 1
ATOM 2260 C C . MET A 1 286 ? 0.236 5.303 2.038 1.00 89.50 286 MET A C 1
ATOM 2262 O O . MET A 1 286 ? -0.037 5.718 3.168 1.00 89.50 286 MET A O 1
ATOM 2266 N N . ASP A 1 287 ? 0.091 6.012 0.916 1.00 83.12 287 ASP A N 1
ATOM 2267 C CA . ASP A 1 287 ? -0.545 7.329 0.822 1.00 83.12 287 ASP A CA 1
ATOM 2268 C C . ASP A 1 287 ? 0.002 8.396 1.799 1.00 83.12 287 ASP A C 1
ATOM 2270 O O . ASP A 1 287 ? 1.130 8.332 2.299 1.00 83.12 287 ASP A O 1
ATOM 2274 N N . ASP A 1 288 ? -0.794 9.447 2.006 1.00 87.19 288 ASP A N 1
ATOM 2275 C CA . ASP A 1 288 ? -0.522 10.542 2.926 1.00 87.19 288 ASP A CA 1
ATOM 2276 C C . ASP A 1 288 ? -0.976 10.217 4.364 1.00 87.19 288 ASP A C 1
ATOM 2278 O O . ASP A 1 288 ? -1.828 9.365 4.621 1.00 87.19 288 ASP A O 1
ATOM 2282 N N . CYS A 1 289 ? -0.431 10.969 5.322 1.00 92.81 289 CYS A N 1
ATOM 2283 C CA . CYS A 1 289 ? -0.766 10.871 6.743 1.00 92.81 289 CYS A CA 1
ATOM 2284 C C . CYS A 1 289 ? -2.284 11.003 7.000 1.00 92.81 289 CYS A C 1
ATOM 2286 O O . CYS A 1 289 ? -2.914 12.002 6.655 1.00 92.81 289 CYS A O 1
ATOM 2288 N N . LEU A 1 290 ? -2.872 10.020 7.686 1.00 94.31 290 LEU A N 1
ATOM 2289 C CA . LEU A 1 290 ? -4.311 9.900 7.940 1.00 94.31 290 LEU A CA 1
ATOM 2290 C C . LEU A 1 290 ? -4.846 10.892 8.972 1.00 94.31 290 LEU A C 1
ATOM 2292 O O . LEU A 1 290 ? -6.048 11.173 8.978 1.00 94.31 290 LEU A O 1
ATOM 2296 N N . ASN A 1 291 ? -3.988 11.403 9.851 1.00 94.56 291 ASN A N 1
ATOM 2297 C CA . ASN A 1 291 ? -4.327 12.341 10.923 1.00 94.56 291 ASN A CA 1
ATOM 2298 C C . ASN A 1 291 ? -3.770 13.755 10.679 1.00 94.56 291 ASN A C 1
ATOM 2300 O 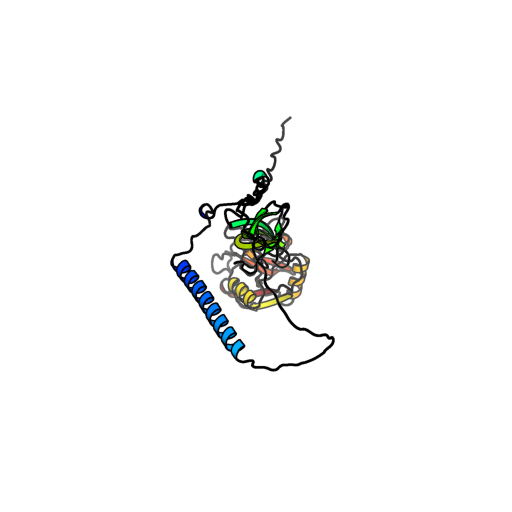O . ASN A 1 291 ? -3.665 14.560 11.610 1.00 94.56 291 ASN A O 1
ATOM 2304 N N . SER A 1 292 ? -3.449 14.088 9.426 1.00 92.69 292 SER A N 1
ATOM 2305 C CA . SER A 1 292 ? -3.145 15.455 9.008 1.00 92.69 292 SER A CA 1
ATOM 2306 C C . SER A 1 292 ? -4.424 16.274 8.767 1.00 92.69 292 SER A C 1
ATOM 2308 O O . SER A 1 292 ? -5.510 15.749 8.532 1.00 92.69 292 SER A O 1
ATOM 2310 N N . SER A 1 293 ? -4.321 17.608 8.801 1.00 90.31 293 SER A N 1
ATOM 2311 C CA . SER A 1 293 ? -5.488 18.494 8.626 1.00 90.31 293 SER A CA 1
ATOM 2312 C C . SER A 1 293 ? -6.127 18.452 7.232 1.00 90.31 293 SER A C 1
ATOM 2314 O O . SER A 1 293 ? -7.254 18.914 7.057 1.00 90.31 293 SER A O 1
ATOM 2316 N N . ASP A 1 294 ? -5.375 17.986 6.244 1.00 90.19 294 ASP A N 1
ATOM 2317 C CA . ASP A 1 294 ? -5.735 17.826 4.837 1.00 90.19 294 ASP A CA 1
ATOM 2318 C C . ASP A 1 294 ? -6.157 16.395 4.481 1.00 90.19 294 ASP A C 1
ATOM 2320 O O . ASP A 1 294 ? -6.675 16.183 3.385 1.00 90.19 294 ASP A O 1
ATOM 2324 N N . SER A 1 295 ? -6.026 15.450 5.415 1.00 90.69 295 SER A N 1
ATOM 2325 C CA . SER A 1 295 ? -6.447 14.065 5.230 1.00 90.69 295 SER A CA 1
ATOM 2326 C C . SER A 1 295 ? -7.956 13.946 4.969 1.00 90.69 295 SER A C 1
ATOM 2328 O O . SER A 1 295 ? -8.762 14.535 5.707 1.00 90.69 295 SER A O 1
ATOM 2330 N N . PRO A 1 296 ? -8.381 13.119 3.993 1.00 88.56 296 PRO A N 1
ATOM 2331 C CA . PRO A 1 296 ? -9.791 12.789 3.794 1.00 88.56 296 PRO A CA 1
ATOM 2332 C C . PRO A 1 296 ? -10.378 11.998 4.972 1.00 88.56 296 PRO A C 1
ATOM 2334 O O . PRO A 1 296 ? -11.588 12.045 5.189 1.00 88.56 296 PRO A O 1
ATOM 2337 N N . CYS A 1 297 ? -9.536 11.332 5.772 1.00 92.44 297 CYS A N 1
ATOM 2338 C CA . CYS A 1 297 ? -9.950 10.620 6.979 1.00 92.44 297 CYS A CA 1
ATOM 2339 C C . CYS A 1 297 ? -10.163 11.545 8.185 1.00 92.44 297 CYS A C 1
ATOM 2341 O O . CYS A 1 297 ? -10.844 11.158 9.137 1.00 92.44 297 CYS A O 1
ATOM 2343 N N . MET A 1 298 ? -9.633 12.776 8.156 1.00 93.94 298 MET A N 1
ATOM 2344 C CA . MET A 1 298 ? -9.685 13.717 9.283 1.00 93.94 298 MET A CA 1
ATOM 2345 C C . MET A 1 298 ? -11.098 13.915 9.877 1.00 93.94 298 MET A C 1
ATOM 2347 O O . MET A 1 298 ? -11.224 13.938 11.102 1.00 93.94 298 MET A O 1
ATOM 2351 N N . PRO A 1 299 ? -12.186 14.026 9.083 1.00 94.94 299 PRO A N 1
ATOM 2352 C CA . PRO A 1 299 ? -13.543 14.175 9.618 1.00 94.94 299 PRO A CA 1
ATOM 2353 C C . PRO A 1 299 ? -14.085 12.953 10.376 1.00 94.94 299 PRO A C 1
ATOM 2355 O O . PRO A 1 299 ? -15.090 13.092 11.076 1.00 94.94 299 PRO A O 1
ATOM 2358 N N . TYR A 1 300 ? -13.469 11.778 10.217 1.00 96.56 300 TYR A N 1
ATOM 2359 C CA . TYR A 1 300 ? -13.933 10.518 10.802 1.00 96.56 300 TYR A CA 1
ATOM 2360 C C . TYR A 1 300 ? -13.223 10.157 12.103 1.00 96.56 300 TYR A C 1
ATOM 2362 O O . TYR A 1 300 ? -13.723 9.304 12.833 1.00 96.56 300 TYR A O 1
ATOM 2370 N N . TRP A 1 301 ? -12.105 10.805 12.432 1.00 97.38 301 TRP A N 1
ATOM 2371 C CA . TRP A 1 301 ? -11.454 10.629 13.728 1.00 97.38 301 TRP A CA 1
ATOM 2372 C C . TRP A 1 301 ? -12.360 11.073 14.875 1.00 97.38 301 TRP A C 1
ATOM 2374 O O . TRP A 1 301 ? -13.043 12.103 14.809 1.00 97.38 301 TRP A O 1
ATOM 2384 N N . TYR A 1 302 ? -12.372 10.289 15.950 1.00 97.62 302 TYR A N 1
ATOM 2385 C CA . TYR A 1 302 ? -13.062 10.672 17.167 1.00 97.62 302 TYR A CA 1
ATOM 2386 C C . TYR A 1 302 ? -12.423 11.929 17.763 1.00 97.62 302 TYR A C 1
ATOM 2388 O O . TYR A 1 302 ? -11.227 12.188 17.647 1.00 97.62 302 TYR A O 1
ATOM 2396 N N . SER A 1 303 ? -13.248 12.768 18.386 1.00 95.94 303 SER A N 1
ATOM 2397 C CA . SER A 1 303 ? -12.792 14.058 18.896 1.00 95.94 303 SER A CA 1
ATOM 2398 C C . SER A 1 303 ? -11.733 13.880 19.987 1.00 95.94 303 SER A C 1
ATOM 2400 O O . SER A 1 303 ? -12.077 13.554 21.121 1.00 95.94 303 SER A O 1
ATOM 2402 N N . GLY A 1 304 ? -10.492 14.253 19.680 1.00 93.38 304 GLY A N 1
ATOM 2403 C CA . GLY A 1 304 ? -9.351 14.137 20.591 1.00 93.38 304 GLY A CA 1
ATOM 2404 C C . GLY A 1 304 ? -8.323 13.103 20.144 1.00 93.38 304 GLY A C 1
ATOM 2405 O O . GLY A 1 304 ? -7.225 13.121 20.690 1.00 93.38 304 GLY A O 1
ATOM 2406 N N . GLU A 1 305 ? -8.658 12.300 19.134 1.00 95.06 305 GLU A N 1
ATOM 2407 C CA . GLU A 1 305 ? -7.790 11.265 18.585 1.00 95.06 305 GLU A CA 1
ATOM 2408 C C . GLU A 1 305 ? -6.956 11.765 17.392 1.00 95.06 305 GLU A C 1
ATOM 2410 O O . GLU A 1 305 ? -7.379 12.699 16.693 1.00 95.06 305 GLU A O 1
ATOM 2415 N N . PRO A 1 306 ? -5.784 11.151 17.140 1.00 94.88 306 PRO A N 1
ATOM 2416 C CA . PRO A 1 306 ? -5.165 10.097 17.954 1.00 94.88 306 PRO A CA 1
ATOM 2417 C C . PRO A 1 306 ? -4.563 10.599 19.281 1.00 94.88 306 PRO A C 1
ATOM 2419 O O . PRO A 1 306 ? -3.939 11.668 19.322 1.00 94.88 306 PRO A O 1
ATOM 2422 N N . SER A 1 307 ? -4.730 9.831 20.362 1.00 93.38 307 SER A N 1
ATOM 2423 C CA . SER A 1 307 ? -4.176 10.137 21.694 1.00 93.38 307 SER A CA 1
ATOM 2424 C C . SER A 1 307 ? -2.807 9.492 21.959 1.00 93.38 307 SER A C 1
ATOM 2426 O O . SER A 1 307 ? -2.067 9.918 22.858 1.00 93.38 307 SER A O 1
ATOM 2428 N N . TYR A 1 308 ? -2.438 8.516 21.129 1.00 93.75 308 TYR A N 1
ATOM 2429 C CA . TYR A 1 308 ? -1.213 7.714 21.085 1.00 93.75 308 TYR A CA 1
ATOM 2430 C C . TYR A 1 308 ? -1.031 6.719 22.226 1.00 93.75 308 TYR A C 1
ATOM 2432 O O . TYR A 1 308 ? -0.275 5.751 22.077 1.00 93.75 308 TYR A O 1
ATOM 2440 N N . ASN A 1 309 ? -1.609 7.000 23.392 1.00 91.81 309 ASN A N 1
ATOM 2441 C CA . ASN A 1 309 ? -1.491 6.159 24.569 1.00 91.81 309 ASN A CA 1
ATOM 2442 C C . ASN A 1 309 ? -2.696 6.334 25.489 1.00 91.81 309 ASN A C 1
ATOM 2444 O O . ASN A 1 309 ? -2.983 7.449 25.937 1.00 91.81 309 ASN A O 1
ATOM 2448 N N . ASP A 1 310 ? -3.236 5.215 25.955 1.00 88.50 310 ASP A N 1
ATOM 2449 C CA . ASP A 1 310 ? -4.237 5.212 27.008 1.00 88.50 310 ASP A CA 1
ATOM 2450 C C . ASP A 1 310 ? -3.595 4.983 28.387 1.00 88.50 310 ASP A C 1
ATOM 2452 O O . ASP A 1 310 ? -2.696 4.161 28.587 1.00 88.50 310 ASP A O 1
ATOM 2456 N N . THR A 1 311 ? -4.070 5.745 29.370 1.00 81.44 311 THR A N 1
ATOM 2457 C CA . THR A 1 311 ? -3.709 5.627 30.795 1.00 81.44 311 THR A CA 1
ATOM 2458 C C . THR A 1 311 ? -4.945 5.595 31.705 1.00 81.44 311 THR A C 1
ATOM 2460 O O . THR A 1 311 ? -4.845 5.830 32.915 1.00 81.44 311 THR A O 1
ATOM 2463 N N . GLY A 1 312 ? -6.123 5.347 31.128 1.00 74.12 312 GLY A N 1
ATOM 2464 C CA . GLY A 1 312 ? -7.420 5.318 31.789 1.00 74.12 312 GLY A CA 1
ATOM 2465 C C . GLY A 1 312 ? -7.551 4.226 32.852 1.00 74.12 312 GLY A C 1
ATOM 2466 O O . GLY A 1 312 ? -6.746 3.307 32.957 1.00 74.12 312 GLY A O 1
ATOM 2467 N N . SER A 1 313 ? -8.599 4.318 33.677 1.00 66.88 313 SER A N 1
ATOM 2468 C CA . SER A 1 313 ? -8.838 3.365 34.776 1.00 66.88 313 SER A CA 1
ATOM 2469 C C . SER A 1 313 ? -9.138 1.939 34.318 1.00 66.88 313 SER A C 1
ATOM 2471 O O . SER A 1 313 ? -9.026 1.016 35.120 1.00 66.88 313 SER A O 1
ATOM 2473 N N . GLU A 1 314 ? -9.545 1.790 33.062 1.00 76.44 314 GLU A N 1
ATOM 2474 C CA . GLU A 1 314 ? -9.925 0.523 32.438 1.00 76.44 314 GLU A CA 1
ATOM 2475 C C . GLU A 1 314 ? -8.749 -0.155 31.719 1.00 76.44 314 GLU A C 1
ATOM 2477 O O . GLU A 1 314 ? -8.816 -1.345 31.422 1.00 76.44 314 GLU A O 1
ATOM 2482 N N . ALA A 1 315 ? -7.672 0.592 31.462 1.00 75.25 315 ALA A N 1
ATOM 2483 C CA . ALA A 1 315 ? -6.455 0.099 30.838 1.00 75.25 315 ALA A CA 1
ATOM 2484 C C . ALA A 1 315 ? -5.642 -0.759 31.819 1.00 75.25 315 ALA A C 1
ATOM 2486 O O . ALA A 1 315 ? -5.457 -0.398 32.989 1.00 75.25 315 ALA A O 1
ATOM 2487 N N . THR A 1 316 ? -5.051 -1.861 31.350 1.00 78.88 316 THR A N 1
ATOM 2488 C CA . THR A 1 316 ? -4.102 -2.669 32.139 1.00 78.88 316 THR A CA 1
ATOM 2489 C C . THR A 1 316 ? -2.708 -2.029 32.253 1.00 78.88 316 THR A C 1
ATOM 2491 O O . THR A 1 316 ? -1.686 -2.701 32.117 1.00 78.88 316 THR A O 1
ATOM 2494 N N . GLY A 1 317 ? -2.639 -0.726 32.535 1.00 82.31 317 GLY A N 1
ATOM 2495 C CA . GLY A 1 317 ? -1.407 0.062 32.587 1.00 82.31 317 GLY A CA 1
ATOM 2496 C C . GLY A 1 317 ? -1.406 1.201 31.571 1.00 82.31 317 GLY A C 1
ATOM 2497 O O . GLY A 1 317 ? -2.460 1.662 31.157 1.00 82.31 317 GLY A O 1
ATOM 2498 N N . MET A 1 318 ? -0.214 1.677 31.208 1.00 89.38 318 MET A N 1
ATOM 2499 C CA . MET A 1 318 ? -0.068 2.541 30.036 1.00 89.38 318 MET A CA 1
ATOM 2500 C C . MET A 1 318 ? -0.065 1.642 28.804 1.00 89.38 318 MET A C 1
ATOM 2502 O O . MET A 1 318 ? 0.804 0.775 28.695 1.00 89.38 318 MET A O 1
ATOM 2506 N N . ILE A 1 319 ? -1.036 1.842 27.926 1.00 91.00 319 ILE A N 1
ATOM 2507 C CA . ILE A 1 319 ? -1.207 1.089 26.688 1.00 91.00 319 ILE A CA 1
ATOM 2508 C C . ILE A 1 319 ? -0.753 1.987 25.550 1.00 91.00 319 ILE A C 1
ATOM 2510 O O . ILE A 1 319 ? -1.224 3.114 25.428 1.00 91.00 319 ILE A O 1
ATOM 2514 N N . THR A 1 320 ? 0.172 1.492 24.735 1.00 91.81 320 THR A N 1
ATOM 2515 C CA . THR A 1 320 ? 0.501 2.146 23.471 1.00 91.81 320 THR A CA 1
ATOM 2516 C C . THR A 1 320 ? -0.626 1.867 22.488 1.00 91.81 320 THR A C 1
ATOM 2518 O O . THR A 1 320 ? -0.991 0.713 22.280 1.00 91.81 320 THR A O 1
ATOM 2521 N N . GLU A 1 321 ? -1.148 2.916 21.873 1.00 94.19 321 GLU A N 1
ATOM 2522 C CA . GLU A 1 321 ? -2.166 2.812 20.836 1.00 94.19 321 GLU A CA 1
ATOM 2523 C C . GLU A 1 321 ? -1.478 3.102 19.516 1.00 94.19 321 GLU A C 1
ATOM 2525 O O . GLU A 1 321 ? -1.244 4.259 19.229 1.00 94.19 321 GLU A O 1
ATOM 2530 N N . ASP A 1 322 ? -0.998 2.098 18.789 1.00 95.69 322 ASP A N 1
ATOM 2531 C CA . ASP A 1 322 ? -0.188 2.255 17.569 1.00 95.69 322 ASP A CA 1
ATOM 2532 C C . ASP A 1 322 ? -0.850 1.680 16.315 1.00 95.69 322 ASP A C 1
ATOM 2534 O O . ASP A 1 322 ? -0.274 1.748 15.231 1.00 95.69 322 ASP A O 1
ATOM 2538 N N . VAL A 1 323 ? -2.076 1.181 16.437 1.00 97.31 323 VAL A N 1
ATOM 2539 C CA . VAL A 1 323 ? -2.912 0.715 15.325 1.00 97.31 323 VAL A CA 1
ATOM 2540 C C . VAL A 1 323 ? -4.234 1.475 15.310 1.00 97.31 323 VAL A C 1
ATOM 2542 O O . VAL A 1 323 ? -4.483 2.299 16.185 1.00 97.31 323 VAL A O 1
ATOM 2545 N N . MET A 1 324 ? -5.100 1.220 14.335 1.00 97.31 324 MET A N 1
ATOM 2546 C CA . MET A 1 324 ? -6.399 1.885 14.220 1.00 97.31 324 MET A CA 1
ATOM 2547 C C . MET A 1 324 ? -7.564 0.911 14.338 1.00 97.31 324 MET A C 1
ATOM 2549 O O . MET A 1 324 ? -7.519 -0.224 13.852 1.00 97.31 324 MET A O 1
ATOM 2553 N N . ASN A 1 325 ? -8.650 1.389 14.939 1.00 98.00 325 ASN A N 1
ATOM 2554 C CA . ASN A 1 325 ? -9.947 0.737 14.874 1.00 98.00 325 ASN A CA 1
ATOM 2555 C C . ASN A 1 325 ? -11.063 1.706 14.461 1.00 98.00 325 ASN A C 1
ATOM 2557 O O . ASN A 1 325 ? -10.924 2.929 14.486 1.00 98.00 325 ASN A O 1
ATOM 2561 N N . LEU A 1 326 ? -12.193 1.116 14.090 1.00 98.31 326 LEU A N 1
ATOM 2562 C CA . LEU A 1 326 ? -13.470 1.772 13.890 1.00 98.31 326 LEU A CA 1
ATOM 2563 C C . LEU A 1 326 ? -14.414 1.351 15.022 1.00 98.31 326 LEU A C 1
ATOM 2565 O O . LEU A 1 326 ? -14.595 0.157 15.286 1.00 98.31 326 LEU A O 1
ATOM 2569 N N . PHE A 1 327 ? -15.024 2.321 15.699 1.00 97.50 327 PHE A N 1
ATOM 2570 C CA . PHE A 1 327 ? -15.919 2.070 16.833 1.00 97.50 327 PHE A CA 1
ATOM 2571 C C . PHE A 1 327 ? -17.143 2.985 16.809 1.00 97.50 327 PHE A C 1
ATOM 2573 O O . PHE A 1 327 ? -17.117 4.084 16.258 1.00 97.50 327 PHE A O 1
ATOM 2580 N N . TYR A 1 328 ? -18.245 2.517 17.393 1.00 97.94 328 TYR A N 1
ATOM 2581 C CA . TYR A 1 328 ? -19.530 3.203 17.320 1.00 97.94 328 TYR A CA 1
ATOM 2582 C C . TYR A 1 328 ? -19.838 3.988 18.597 1.00 97.94 328 TYR A C 1
ATOM 2584 O O . TYR A 1 328 ? -19.916 3.432 19.695 1.00 97.94 328 TYR A O 1
ATOM 2592 N N . VAL A 1 329 ? -20.092 5.289 18.451 1.00 95.94 329 VAL A N 1
ATOM 2593 C CA . VAL A 1 329 ? -20.439 6.194 19.550 1.00 95.94 329 VAL A CA 1
ATOM 2594 C C . VAL A 1 329 ? -21.635 7.055 19.165 1.00 95.94 329 VAL A C 1
ATOM 2596 O O . VAL A 1 329 ? -21.619 7.796 18.189 1.00 95.94 329 VAL A O 1
ATOM 2599 N N . SER A 1 330 ? -22.683 7.013 19.992 1.00 94.06 330 SER A N 1
ATOM 2600 C CA . SER A 1 330 ? -23.816 7.954 19.940 1.00 94.06 330 SER A CA 1
ATOM 2601 C C . SER A 1 330 ? -24.510 8.113 18.575 1.00 94.06 330 SER A C 1
ATOM 2603 O O . SER A 1 330 ? -25.061 9.178 18.302 1.00 94.06 330 SER A O 1
ATOM 2605 N N . GLY A 1 331 ? -24.552 7.067 17.744 1.00 94.44 331 GLY A N 1
ATOM 2606 C CA . GLY A 1 331 ? -25.226 7.124 16.438 1.00 94.44 331 GLY A CA 1
ATOM 2607 C C . GLY A 1 331 ? -24.299 7.084 15.226 1.00 94.44 331 GLY A C 1
ATOM 2608 O O . GLY A 1 331 ? -24.799 7.054 14.105 1.00 94.44 331 GLY A O 1
ATOM 2609 N N . THR A 1 332 ? -22.981 7.119 15.431 1.00 96.19 332 THR A N 1
ATOM 2610 C CA . THR A 1 332 ? -21.994 7.283 14.358 1.00 96.19 332 THR A CA 1
ATOM 2611 C C . THR A 1 332 ? -20.739 6.457 14.639 1.00 96.19 332 THR A C 1
ATOM 2613 O O . THR A 1 332 ? -20.407 6.201 15.796 1.00 96.19 332 THR A O 1
ATOM 2616 N N . TRP A 1 333 ? -20.062 6.025 13.576 1.00 98.06 333 TRP A N 1
ATOM 2617 C CA . TRP A 1 333 ? -18.773 5.341 13.638 1.00 98.06 333 TRP A CA 1
ATOM 2618 C C . TRP A 1 333 ? -17.624 6.348 13.631 1.00 98.06 333 TRP A C 1
ATOM 2620 O O . TRP A 1 333 ? -17.704 7.374 12.966 1.00 98.06 333 TRP A O 1
ATOM 2630 N N . TYR A 1 334 ? -16.542 6.060 14.334 1.00 98.12 334 TYR A N 1
ATOM 2631 C CA . TYR A 1 334 ? -15.366 6.918 14.360 1.00 98.12 334 TYR A CA 1
ATOM 2632 C C . TYR A 1 334 ? -14.098 6.093 14.223 1.00 98.12 334 TYR A C 1
ATOM 2634 O O . TYR A 1 334 ? -14.046 4.962 14.704 1.00 98.12 334 TYR A O 1
ATOM 2642 N N . LEU A 1 335 ? -13.093 6.681 13.581 1.00 98.06 335 LEU A N 1
ATOM 2643 C CA . LEU A 1 335 ? -11.714 6.221 13.645 1.00 98.06 335 LEU A CA 1
ATOM 2644 C C . LEU A 1 335 ? -11.134 6.586 15.010 1.00 98.06 335 LEU A C 1
ATOM 2646 O O . LEU A 1 335 ? -11.416 7.658 15.553 1.00 98.06 335 LEU A O 1
ATOM 2650 N N . ASN A 1 336 ? -10.330 5.690 15.553 1.00 97.44 336 ASN A N 1
ATOM 2651 C CA . ASN A 1 336 ? -9.632 5.870 16.813 1.00 97.44 336 ASN A CA 1
ATOM 2652 C C . ASN A 1 336 ? -8.312 5.110 16.741 1.00 97.44 336 ASN A C 1
ATOM 2654 O O . ASN A 1 336 ? -8.247 4.033 16.137 1.00 97.44 336 ASN A O 1
ATOM 2658 N N . ASP A 1 337 ? -7.259 5.666 17.330 1.00 96.19 337 ASP A N 1
ATOM 2659 C CA . ASP A 1 337 ? -6.053 4.889 17.529 1.00 96.19 337 ASP A CA 1
ATOM 2660 C C . ASP A 1 337 ? -6.236 3.967 18.721 1.00 96.19 337 ASP A C 1
ATOM 2662 O O . ASP A 1 337 ? -6.953 4.250 19.673 1.00 96.19 337 ASP A O 1
ATOM 2666 N N . SER A 1 338 ? -5.681 2.774 18.620 1.00 95.56 338 SER A N 1
ATOM 2667 C CA . SER A 1 338 ? -6.063 1.685 19.491 1.00 95.56 338 SER A CA 1
ATOM 2668 C C . SER A 1 338 ? -4.892 0.788 19.811 1.00 95.56 338 SER A C 1
ATOM 2670 O O . SER A 1 338 ? -3.896 0.745 19.089 1.00 95.56 338 SER A O 1
ATOM 2672 N N . SER A 1 339 ? -5.039 0.038 20.899 1.00 95.44 339 SER A N 1
ATOM 2673 C CA . SER A 1 339 ? -4.130 -1.055 21.214 1.00 95.44 339 SER A CA 1
ATOM 2674 C C . SER A 1 339 ? -4.118 -2.088 20.090 1.00 95.44 339 SER A C 1
ATOM 2676 O O . SER A 1 339 ? -5.174 -2.498 19.595 1.00 95.44 339 SER A O 1
ATOM 2678 N N . GLY A 1 340 ? -2.932 -2.616 19.785 1.00 97.00 340 GLY A N 1
ATOM 2679 C CA . GLY A 1 34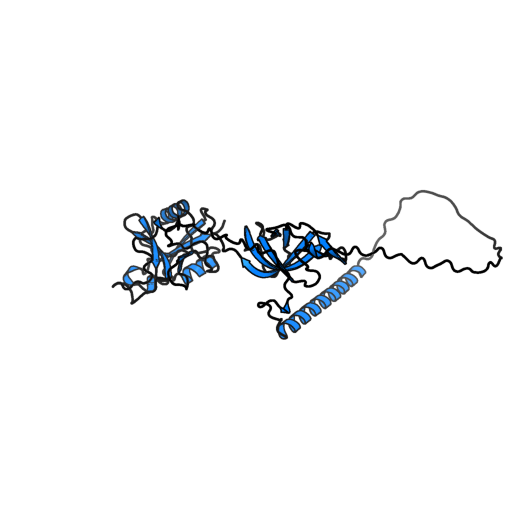0 ? -2.769 -3.808 18.958 1.00 97.00 340 GLY A CA 1
ATOM 2680 C C . GLY A 1 340 ? -3.424 -5.071 19.531 1.00 97.00 340 GLY A C 1
ATOM 2681 O O . GLY A 1 340 ? -3.497 -6.068 18.822 1.00 97.00 340 GLY A O 1
ATOM 2682 N N . ASN A 1 341 ? -3.907 -5.071 20.781 1.00 96.75 341 ASN A N 1
ATOM 2683 C CA . ASN A 1 341 ? -4.548 -6.219 21.425 1.00 96.75 341 ASN A CA 1
ATOM 2684 C C . ASN A 1 341 ? -5.681 -5.815 22.396 1.00 96.75 341 ASN A C 1
ATOM 2686 O O . ASN A 1 341 ? -5.592 -5.966 23.618 1.00 96.75 341 ASN A O 1
ATOM 2690 N N . LEU A 1 342 ? -6.788 -5.321 21.835 1.00 95.69 342 LEU A N 1
ATOM 2691 C CA . LEU A 1 342 ? -7.920 -4.748 22.573 1.00 95.69 342 LEU A CA 1
ATOM 2692 C C . LEU A 1 342 ? -8.545 -5.697 23.604 1.00 95.69 342 LEU A C 1
ATOM 2694 O O . LEU A 1 342 ? -8.834 -5.286 24.727 1.00 95.69 342 LEU A O 1
ATOM 2698 N N . ALA A 1 343 ? -8.760 -6.963 23.241 1.00 95.19 343 ALA A N 1
ATOM 2699 C CA . ALA A 1 343 ? -9.397 -7.933 24.131 1.00 95.19 343 ALA A CA 1
ATOM 2700 C C . ALA A 1 343 ? -8.510 -8.286 25.337 1.00 95.19 343 ALA A C 1
ATOM 2702 O O . ALA A 1 343 ? -9.028 -8.568 26.418 1.00 95.19 343 ALA A O 1
ATOM 2703 N N . GLN A 1 344 ? -7.185 -8.265 25.170 1.00 94.19 344 GLN A N 1
ATOM 2704 C CA . GLN A 1 344 ? -6.246 -8.534 26.257 1.00 94.19 344 GLN A CA 1
ATOM 2705 C C . GLN A 1 344 ? -6.045 -7.320 27.163 1.00 94.19 344 GLN A C 1
ATOM 2707 O O . GLN A 1 344 ? -5.960 -7.491 28.381 1.00 94.19 344 GLN A O 1
ATOM 2712 N N . ASP A 1 345 ? -5.962 -6.127 26.581 1.00 94.62 345 ASP A N 1
ATOM 2713 C CA . ASP A 1 345 ? -5.632 -4.907 27.315 1.00 94.62 345 ASP A CA 1
ATOM 2714 C C . ASP A 1 345 ? -6.854 -4.269 27.998 1.00 94.62 345 ASP A C 1
ATOM 2716 O O . ASP A 1 345 ? -6.714 -3.574 29.006 1.00 94.62 345 ASP A O 1
ATOM 2720 N N . TYR A 1 346 ? -8.061 -4.576 27.505 1.00 92.38 346 TYR A N 1
ATOM 2721 C CA . TYR A 1 346 ? -9.344 -4.155 28.079 1.00 92.38 346 TYR A CA 1
ATOM 2722 C C . TYR A 1 346 ? -10.306 -5.340 28.269 1.00 92.38 346 TYR A C 1
ATOM 2724 O O . TYR A 1 346 ? -11.427 -5.331 27.750 1.00 92.38 346 TYR A O 1
ATOM 2732 N N . PRO A 1 347 ? -9.933 -6.382 29.029 1.00 91.38 347 PRO A N 1
ATOM 2733 C CA . PRO A 1 347 ? -10.662 -7.649 29.038 1.00 91.38 347 PRO A CA 1
ATOM 2734 C C . PRO A 1 347 ? -12.087 -7.531 29.592 1.00 91.38 347 PRO A C 1
ATOM 2736 O O . PRO A 1 347 ? -12.985 -8.239 29.140 1.00 91.38 347 PRO A O 1
ATOM 2739 N N . GLU A 1 348 ? -12.331 -6.620 30.539 1.00 91.50 348 GLU A N 1
ATOM 2740 C CA . GLU A 1 348 ? -13.673 -6.397 31.097 1.00 91.50 348 GLU A CA 1
ATOM 2741 C C . GLU A 1 348 ? -14.604 -5.648 30.128 1.00 91.50 348 GLU A C 1
ATOM 2743 O O . GLU A 1 348 ? -15.825 -5.837 30.158 1.00 91.50 348 GLU A O 1
ATOM 2748 N N . LEU A 1 349 ? -14.039 -4.816 29.250 1.00 91.88 349 LEU A N 1
ATOM 2749 C CA . LEU A 1 349 ? -14.786 -3.972 28.320 1.00 91.88 349 LEU A CA 1
ATOM 2750 C C . LEU A 1 349 ? -14.946 -4.609 26.943 1.00 91.88 349 LEU A C 1
ATOM 2752 O O . LEU A 1 349 ? -16.055 -4.557 26.396 1.00 91.88 349 LEU A O 1
ATOM 2756 N N . LEU A 1 350 ? -13.876 -5.201 26.410 1.00 94.88 350 LEU A N 1
ATOM 2757 C CA . LEU A 1 350 ? -13.730 -5.529 24.992 1.00 94.88 350 LEU A CA 1
ATOM 2758 C C . LEU A 1 350 ? -13.581 -7.020 24.679 1.00 94.88 350 LEU A C 1
ATOM 2760 O O . LEU A 1 350 ? -13.663 -7.371 23.506 1.00 94.88 350 LEU A O 1
ATOM 2764 N N . SER A 1 351 ? -13.454 -7.916 25.665 1.00 94.81 351 SER A N 1
ATOM 2765 C CA . SER A 1 351 ? -13.498 -9.353 25.352 1.00 94.81 351 SER A CA 1
ATOM 2766 C C . SER A 1 351 ? -14.861 -9.752 24.764 1.00 94.81 351 SER A C 1
ATOM 2768 O O . SER A 1 351 ? -15.925 -9.388 25.281 1.00 94.81 351 SER A O 1
ATOM 2770 N N . GLY A 1 352 ? -14.824 -10.486 23.654 1.00 96.88 352 GLY A N 1
ATOM 2771 C CA . GLY A 1 352 ? -15.956 -10.853 22.811 1.00 96.88 352 GLY A CA 1
ATOM 2772 C C . GLY A 1 352 ? -16.516 -9.692 21.987 1.00 96.88 352 GLY A C 1
ATOM 2773 O O . GLY A 1 352 ? -17.636 -9.800 21.481 1.00 96.88 352 GLY A O 1
ATOM 2774 N N . LYS A 1 353 ? -15.798 -8.567 21.909 1.00 97.88 353 LYS A N 1
ATOM 2775 C CA . LYS A 1 353 ? -16.228 -7.334 21.232 1.00 97.88 353 LYS A CA 1
ATOM 2776 C C . LYS A 1 353 ? -15.158 -6.757 20.310 1.00 97.88 353 LYS A C 1
ATOM 2778 O O . LYS A 1 353 ? -15.217 -5.574 19.980 1.00 97.88 353 LYS A O 1
ATOM 2783 N N . VAL A 1 354 ? -14.208 -7.578 19.884 1.00 98.44 354 VAL A N 1
ATOM 2784 C CA . VAL A 1 354 ? -13.219 -7.219 18.869 1.00 98.44 354 VAL A CA 1
ATOM 2785 C C . VAL A 1 354 ? -13.582 -7.891 17.547 1.00 98.44 354 VAL A C 1
ATOM 2787 O O . VAL A 1 354 ? -14.192 -8.963 17.502 1.00 98.44 354 VAL A O 1
ATOM 2790 N N . GLY A 1 355 ? -13.258 -7.218 16.456 1.00 98.38 355 GLY A N 1
ATOM 2791 C CA . GLY A 1 355 ? -13.361 -7.744 15.110 1.00 98.38 355 GLY A CA 1
ATOM 2792 C C . GLY A 1 355 ? -12.392 -7.035 14.180 1.00 98.38 355 GLY A C 1
ATOM 2793 O O . GLY A 1 355 ? -11.628 -6.167 14.593 1.00 98.38 355 GLY A O 1
ATOM 2794 N N . TYR A 1 356 ? -12.440 -7.392 12.909 1.00 98.75 356 TYR A N 1
ATOM 2795 C CA . TYR A 1 356 ? -11.704 -6.729 11.842 1.00 98.75 356 TYR A CA 1
ATOM 2796 C C . TYR A 1 356 ? -12.478 -6.836 10.532 1.00 98.75 356 TYR A C 1
ATOM 2798 O O . TYR A 1 356 ? -13.394 -7.657 10.395 1.00 98.75 356 TYR A O 1
ATOM 2806 N N . ILE A 1 357 ? -12.137 -5.968 9.588 1.00 98.50 357 ILE A N 1
ATOM 2807 C CA . ILE A 1 357 ? -12.771 -5.918 8.274 1.00 98.50 357 ILE A CA 1
ATOM 2808 C C . ILE A 1 357 ? -11.700 -6.262 7.251 1.00 98.50 357 ILE A C 1
ATOM 2810 O O . ILE A 1 357 ? -10.639 -5.646 7.235 1.00 98.50 357 ILE A O 1
ATOM 2814 N N . ILE A 1 358 ? -11.977 -7.276 6.440 1.00 97.81 358 ILE A N 1
ATOM 2815 C CA . ILE A 1 358 ? -11.119 -7.690 5.332 1.00 97.81 358 ILE A CA 1
ATOM 2816 C C . ILE A 1 358 ? -11.638 -7.020 4.073 1.00 97.81 358 ILE A C 1
ATOM 2818 O O . ILE A 1 358 ? -12.841 -7.078 3.816 1.00 97.81 358 ILE A O 1
ATOM 2822 N N . GLU A 1 359 ? -10.740 -6.455 3.291 1.00 95.94 359 GLU A N 1
ATOM 2823 C CA . GLU A 1 359 ? -10.966 -5.917 1.957 1.00 95.94 359 GLU A CA 1
ATOM 2824 C C . GLU A 1 359 ? -10.270 -6.800 0.919 1.00 95.94 359 GLU A C 1
ATOM 2826 O O . GLU A 1 359 ? -9.268 -7.456 1.217 1.00 95.94 359 GLU A O 1
ATOM 2831 N N . PHE A 1 360 ? -10.847 -6.884 -0.276 1.00 91.75 360 PHE A N 1
ATOM 2832 C CA . PHE A 1 360 ? -10.331 -7.697 -1.368 1.00 91.75 360 PHE A CA 1
ATOM 2833 C C . PHE A 1 360 ? -10.361 -6.897 -2.671 1.00 91.75 360 PHE A C 1
ATOM 2835 O O . PHE A 1 360 ? -11.445 -6.449 -3.057 1.00 91.75 360 PHE A O 1
ATOM 2842 N N . GLU A 1 361 ? -9.215 -6.832 -3.355 1.00 82.38 361 GLU A N 1
ATOM 2843 C CA . GLU A 1 361 ? -9.109 -6.312 -4.726 1.00 82.38 361 GLU A CA 1
ATOM 2844 C C . GLU A 1 361 ? -10.008 -7.128 -5.681 1.00 82.38 361 GLU A C 1
ATOM 2846 O O . GLU A 1 361 ? -10.131 -8.356 -5.526 1.00 82.38 361 GLU A O 1
ATOM 2851 N N . GLU A 1 362 ? -10.657 -6.461 -6.643 1.00 61.72 362 GLU A N 1
ATOM 2852 C CA . GLU A 1 362 ? -11.502 -7.092 -7.681 1.00 61.72 362 GLU A CA 1
ATOM 2853 C C . GLU A 1 362 ? -10.786 -7.335 -9.014 1.00 61.72 362 GLU A C 1
ATOM 2855 O O . GLU A 1 362 ? -10.035 -6.452 -9.480 1.00 61.72 362 GLU A O 1
#

Secondary structure (DSSP, 8-state):
-----PPP------------GGG-TT--PPPHHHHHHHHHHHHHHHHHHHHHHHHHHHHHTT----------------------------------------PPP----GGG-SEE-SS-SEEEEEEEEPTTSSEEEEEEEEEEEEEETTTTEEEEEEEEEEEEEPTT-SS-SGGGTTSEEEEEEEEEEETTEEEEEEEEEEEEPPPPPP-S--EEEEEE----HHHHHHHHHHTT-EE----SHHHHHHHHHHTGGGTT-EEEEEEEE-TTSS-EEEE-TTS-EESS-TTSTT-TTGGGB-TT---SEE-STTSSSSEE--EEEEEEETTEEEEEEE-TTHHHHSHHHHTT-EEEEEEE--

pLDDT: mean 79.07, std 23.05, range [28.02, 98.81]

Sequence (362 aa):
MAFRKKEKNQNVGMGGRTVALKDNPLYQAPRENEKKEIITAIVTVAVCIVIFALIVSNFSMYSSEPSYSTYGTGGYSDPDPGDPTGPAIGTAEPEDEDEKEEEPEEEIDMSMVDINASLDGYAELSGTVDDYGECLQLEDALNIYAWDDIQGEDVLVENADKVYIDDTSLYSMEEYAGRNVMVGGDLWFESGTAYYRVTTIISAEPEMDDPGIHRYQIVVDDCSWEEALYRSQEQGGYLARISSPEEYQYITDMLNDYTNIHFYLGGRRDDTGADYYWVNKENEFMDDCLNSSDSPCMPYWYSGEPSYNDTGSEATGMITEDVMNLFYVSGTWYLNDSSGNLAQDYPELLSGKVGYIIEFEE

Radius of gyration: 35.07 Å; chains: 1; bounding box: 78×95×114 Å

Organism: NCBI:txid2838671